Protein AF-A0A2P7AS50-F1 (afdb_monomer)

Foldseek 3Di:
DDPPPQDDQLPVCVVVVLLVVLVVVVVVCLVQEDEPDDCPDPLLVVLLVQLVVLLVQLLVQLLQVCLQCVPQPPNDDRCAALNQFAVCSNLLSSLSNQLSSCSNSVHNVSSVVSSVVSNVVVLVVLVSNLSNCCSRVPPVSVVSPVNYHHHHTDCVRHHHDPDRDGDVVSSVVSNVVSVVSVVVVVVSVVVVVCVVVVNDDRRDYDD

Sequence (207 aa):
MNTVPAPSPVNQIIRLRTIQFAVVSIIPIVAFSTSAWPTNSFIASMMTLVGQLLLAVCILGRLWSILYSGGRKNRELVMEGPYSVSRNPLYLFSTIGASAIGLILHSFILAASFGVACGVILSITSRREATYLETKFGAPYQDYARRVPAFWPDFRLYRERKEAVFNPAVLRKTFLHALYFLLVIPLMEIKQFLVQSGIIPSFFHLL

Secondary structure (DSSP, 8-state):
---PPPPPP--HHHHHHHHHHHHHHHHHHHHHEEESS-TT-HHHHHHHHHHHHHHHHHHHHHHHHHHHHTTTTTTS---STHHHH-S-HHHHHHHHHHHHHHHHTT-HHHHHHHHHHHHHHHHHHHHHHHHHHHHHH-HHHHHHHHHS-SSS--GGG----SS----HHHHHHHHHHHHHHHTHHHHHHHHHHHHHTTSS---EEE-

Radius of gyration: 19.65 Å; Cα contacts (8 Å, |Δi|>4): 224; chains: 1; bounding box: 43×36×70 Å

Structure (mmCIF, N/CA/C/O backbone):
data_AF-A0A2P7AS50-F1
#
_entry.id   AF-A0A2P7AS50-F1
#
loop_
_atom_site.group_PDB
_atom_site.id
_atom_site.type_symbol
_atom_site.label_atom_id
_atom_site.label_alt_id
_atom_site.label_comp_id
_atom_site.label_asym_id
_atom_site.label_entity_id
_atom_site.label_seq_id
_atom_site.pdbx_PDB_ins_code
_atom_site.Cartn_x
_atom_site.Cartn_y
_atom_site.Cartn_z
_atom_site.occupancy
_atom_site.B_iso_or_equiv
_atom_site.auth_seq_id
_atom_site.auth_comp_id
_atom_site.auth_asym_id
_atom_site.auth_atom_id
_atom_site.pdbx_PDB_model_num
ATOM 1 N N . MET A 1 1 ? 3.564 15.385 -40.821 1.00 38.38 1 MET A N 1
ATOM 2 C CA . MET A 1 1 ? 3.913 14.356 -39.815 1.00 38.38 1 MET A CA 1
ATOM 3 C C . MET A 1 1 ? 3.637 14.943 -38.442 1.00 38.38 1 MET A C 1
ATOM 5 O O . MET A 1 1 ? 4.375 15.814 -38.009 1.00 38.38 1 MET A O 1
ATOM 9 N N . ASN A 1 2 ? 2.537 14.540 -37.806 1.00 36.53 2 ASN A N 1
ATOM 10 C CA . ASN A 1 2 ? 2.169 15.023 -36.476 1.00 36.53 2 ASN A CA 1
ATOM 11 C C . ASN A 1 2 ? 3.006 14.265 -35.442 1.00 36.53 2 ASN A C 1
ATOM 13 O O . ASN A 1 2 ? 2.772 13.083 -35.204 1.00 36.53 2 ASN A O 1
ATOM 17 N N . THR A 1 3 ? 4.009 14.919 -34.860 1.00 45.47 3 THR A N 1
ATOM 18 C CA . THR A 1 3 ? 4.767 14.366 -33.736 1.00 45.47 3 THR A CA 1
ATOM 19 C C . THR A 1 3 ? 3.870 14.397 -32.506 1.00 45.47 3 THR A C 1
ATOM 21 O O . THR A 1 3 ? 3.727 15.435 -31.860 1.00 45.47 3 THR A O 1
ATOM 24 N N . VAL A 1 4 ? 3.220 13.272 -32.205 1.00 51.06 4 VAL A N 1
ATOM 25 C CA . VAL A 1 4 ? 2.542 13.079 -30.920 1.00 51.06 4 VAL A CA 1
ATOM 26 C C . VAL A 1 4 ? 3.594 13.301 -29.826 1.00 51.06 4 VAL A C 1
ATOM 28 O O . VAL A 1 4 ? 4.615 12.607 -29.838 1.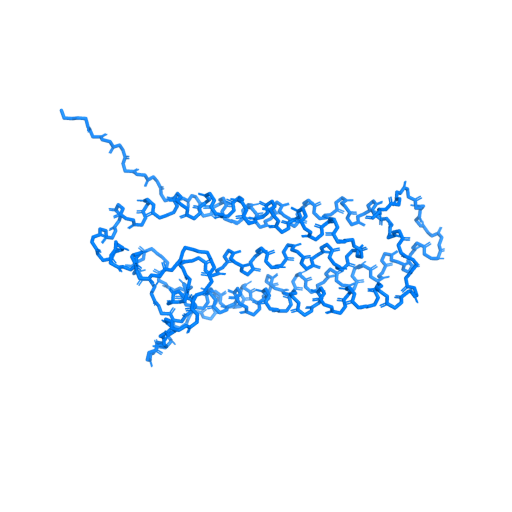00 51.06 4 VAL A O 1
ATOM 31 N N . PRO A 1 5 ? 3.421 14.283 -28.924 1.00 47.09 5 PRO A N 1
ATOM 32 C CA . PRO A 1 5 ? 4.400 14.540 -27.880 1.00 47.09 5 PRO A CA 1
ATOM 33 C C . PRO A 1 5 ? 4.534 13.295 -27.002 1.00 47.09 5 PRO A C 1
ATOM 35 O O . PRO A 1 5 ? 3.533 12.715 -26.576 1.00 47.09 5 PRO A O 1
ATOM 38 N N . ALA A 1 6 ? 5.776 12.872 -26.753 1.00 52.12 6 ALA A N 1
ATOM 39 C CA . ALA A 1 6 ? 6.051 11.738 -25.885 1.00 52.12 6 ALA A CA 1
ATOM 40 C C . ALA A 1 6 ? 5.386 11.974 -24.514 1.00 52.12 6 ALA A C 1
ATOM 42 O O . ALA A 1 6 ? 5.526 13.069 -23.956 1.00 52.12 6 ALA A O 1
ATOM 43 N N . PRO A 1 7 ? 4.658 10.988 -23.959 1.00 50.19 7 PRO A N 1
ATOM 44 C CA . PRO A 1 7 ? 4.031 11.133 -22.657 1.00 50.19 7 PRO A CA 1
ATOM 45 C C . PRO A 1 7 ? 5.109 11.472 -21.624 1.00 50.19 7 PRO A C 1
ATOM 47 O O . PRO A 1 7 ? 6.121 10.776 -21.502 1.00 50.19 7 PRO A O 1
ATOM 50 N N . SER A 1 8 ? 4.915 12.571 -20.896 1.00 53.97 8 SER A N 1
ATOM 51 C CA . SER A 1 8 ? 5.823 12.966 -19.823 1.00 53.97 8 SER A CA 1
ATOM 52 C C . SER A 1 8 ? 5.855 11.871 -18.746 1.00 53.97 8 SER A C 1
ATOM 54 O O . SER A 1 8 ? 4.839 11.199 -18.526 1.00 53.97 8 SER A O 1
ATOM 56 N N . PRO A 1 9 ? 7.003 11.639 -18.074 1.00 54.38 9 PRO A N 1
ATOM 57 C CA . PRO A 1 9 ? 7.053 10.698 -16.963 1.00 54.38 9 PRO A CA 1
ATOM 58 C C . PRO A 1 9 ? 5.962 11.091 -15.975 1.00 54.38 9 PRO A C 1
ATOM 60 O O . PRO A 1 9 ? 5.934 12.245 -15.543 1.00 54.38 9 PRO A O 1
ATOM 63 N N . VAL A 1 10 ? 5.062 10.155 -15.642 1.00 51.66 10 VAL A N 1
ATOM 64 C CA . VAL A 1 10 ? 4.024 10.384 -14.629 1.00 51.66 10 VAL A CA 1
ATOM 65 C C . VAL A 1 10 ? 4.710 11.027 -13.435 1.00 51.66 10 VAL A C 1
ATOM 67 O O . VAL A 1 10 ? 5.605 10.432 -12.827 1.00 51.66 10 VAL A O 1
ATOM 70 N N . ASN A 1 11 ? 4.351 12.290 -13.191 1.00 53.44 11 ASN A N 1
ATOM 71 C CA . ASN A 1 11 ? 5.044 13.167 -12.264 1.00 53.44 11 ASN A CA 1
ATOM 72 C C . ASN A 1 11 ? 5.296 12.398 -10.961 1.00 53.44 11 ASN A C 1
ATOM 74 O O . ASN A 1 11 ? 4.345 12.015 -10.281 1.00 53.44 11 ASN A O 1
ATOM 78 N N . GLN A 1 12 ? 6.562 12.175 -10.580 1.00 51.59 12 GLN A N 1
ATOM 79 C CA . GLN A 1 12 ? 6.919 11.558 -9.287 1.00 51.59 12 GLN A CA 1
ATOM 80 C C . GLN A 1 12 ? 6.225 12.268 -8.111 1.00 51.59 12 GLN A C 1
ATOM 82 O O . GLN A 1 12 ? 5.951 11.658 -7.077 1.00 51.59 12 GLN A O 1
ATOM 87 N N . ILE A 1 13 ? 5.894 13.541 -8.327 1.00 42.62 13 ILE A N 1
ATOM 88 C CA . ILE A 1 13 ? 5.093 14.413 -7.481 1.00 42.62 13 ILE A CA 1
ATOM 89 C C . ILE A 1 13 ? 3.666 13.879 -7.275 1.00 42.62 13 ILE A C 1
ATOM 91 O O . ILE A 1 13 ? 3.192 13.945 -6.156 1.00 42.62 13 ILE A O 1
ATOM 95 N N . ILE A 1 14 ? 2.988 13.302 -8.274 1.00 48.38 14 ILE A N 1
ATOM 96 C CA . ILE A 1 14 ? 1.630 12.739 -8.125 1.00 48.38 14 ILE A CA 1
ATOM 97 C C . ILE A 1 14 ? 1.660 11.502 -7.223 1.00 48.38 14 ILE A C 1
ATOM 99 O O . ILE A 1 14 ? 0.871 11.423 -6.294 1.00 48.38 14 ILE A O 1
ATOM 103 N N . ARG A 1 15 ? 2.629 10.590 -7.391 1.00 54.53 15 ARG A N 1
ATOM 104 C CA . ARG A 1 15 ? 2.805 9.429 -6.491 1.00 54.53 15 ARG A CA 1
ATOM 105 C C . ARG A 1 15 ? 3.030 9.828 -5.033 1.00 54.53 15 ARG A C 1
ATOM 107 O O . ARG A 1 15 ? 2.457 9.218 -4.135 1.00 54.53 15 ARG A O 1
ATOM 114 N N . LEU A 1 16 ? 3.891 10.820 -4.797 1.00 51.53 16 LEU A N 1
ATOM 115 C CA . LEU A 1 16 ? 4.148 11.359 -3.459 1.00 51.53 16 LEU A CA 1
ATOM 116 C C . LEU A 1 16 ? 2.925 12.108 -2.920 1.00 51.53 16 LEU A C 1
ATOM 118 O O . LEU A 1 16 ? 2.540 11.867 -1.780 1.00 51.53 16 LEU A O 1
ATOM 122 N N . ARG A 1 17 ? 2.269 12.922 -3.755 1.00 46.47 17 ARG A N 1
ATOM 123 C CA . ARG A 1 17 ? 1.067 13.679 -3.401 1.00 46.47 17 ARG A CA 1
ATOM 124 C C . ARG A 1 17 ? -0.128 12.785 -3.124 1.00 46.47 17 ARG A C 1
ATOM 126 O O . ARG A 1 17 ? -0.847 13.115 -2.212 1.00 46.47 17 ARG A O 1
ATOM 133 N N . THR A 1 18 ? -0.344 11.655 -3.797 1.00 56.41 18 THR A N 1
ATOM 134 C CA . THR A 1 18 ? -1.472 10.751 -3.488 1.00 56.41 18 THR A CA 1
ATOM 135 C C . THR A 1 18 ? -1.306 10.083 -2.122 1.00 56.41 18 THR A C 1
ATOM 137 O O . THR A 1 18 ? -2.265 9.990 -1.365 1.00 56.41 18 THR A O 1
ATOM 140 N N . ILE A 1 19 ? -0.083 9.672 -1.767 1.00 54.53 19 ILE A N 1
ATOM 141 C CA . ILE A 1 19 ? 0.218 9.128 -0.432 1.00 54.53 19 ILE A CA 1
ATOM 142 C C . ILE A 1 19 ? 0.118 10.232 0.630 1.00 54.53 19 ILE A C 1
ATOM 144 O O . ILE A 1 19 ? -0.458 10.007 1.687 1.00 54.53 19 ILE A O 1
ATOM 148 N N . GLN A 1 20 ? 0.634 11.431 0.344 1.00 53.38 20 GLN A N 1
ATOM 149 C CA . GLN A 1 20 ? 0.511 12.591 1.231 1.00 53.38 20 GLN A CA 1
ATOM 150 C C . GLN A 1 20 ? -0.941 13.050 1.376 1.00 53.38 20 GLN A C 1
ATOM 152 O O . GLN A 1 20 ? -1.340 13.402 2.472 1.00 53.38 20 GLN A O 1
ATOM 157 N N . PHE A 1 21 ? -1.743 13.006 0.313 1.00 52.31 21 PHE A N 1
ATOM 158 C CA . PHE A 1 21 ? -3.151 13.387 0.335 1.00 52.31 21 PHE A CA 1
ATOM 159 C C . PHE A 1 21 ? -3.946 12.387 1.162 1.00 52.31 21 PHE A C 1
ATOM 161 O O . PHE A 1 21 ? -4.686 12.829 2.020 1.00 52.31 21 PHE A O 1
ATOM 168 N N . ALA A 1 22 ? -3.707 11.077 1.003 1.00 57.09 22 ALA A N 1
ATOM 169 C CA . ALA A 1 22 ? -4.288 10.053 1.871 1.00 57.09 22 ALA A CA 1
ATOM 170 C C . ALA A 1 22 ? -3.944 10.307 3.351 1.00 57.09 22 ALA A C 1
ATOM 172 O O . ALA A 1 22 ? -4.841 10.328 4.187 1.00 57.09 22 ALA A O 1
ATOM 173 N N . VAL A 1 23 ? -2.673 10.593 3.664 1.00 55.88 23 VAL A N 1
ATOM 174 C CA . VAL A 1 23 ? -2.210 10.938 5.023 1.00 55.88 23 VAL A CA 1
ATOM 175 C C . VAL A 1 23 ? -2.837 12.236 5.546 1.00 55.88 23 VAL A C 1
ATOM 177 O O . VAL A 1 23 ? -3.240 12.296 6.701 1.00 55.88 23 VAL A O 1
ATOM 180 N N . VAL A 1 24 ? -2.978 13.264 4.710 1.00 56.44 24 VAL A N 1
ATOM 181 C CA . VAL A 1 24 ? -3.562 14.558 5.094 1.00 56.44 24 VAL A CA 1
ATOM 182 C C . VAL A 1 24 ? -5.077 14.462 5.264 1.00 56.44 24 VAL A C 1
ATOM 184 O O . VAL A 1 24 ? -5.604 15.055 6.197 1.00 56.44 24 VAL A O 1
ATOM 187 N N . SER A 1 25 ? -5.782 13.674 4.446 1.00 55.72 25 SER A N 1
ATOM 188 C CA . SER A 1 25 ? -7.220 13.420 4.616 1.00 55.72 25 SER A CA 1
ATOM 189 C C . SER A 1 25 ? -7.540 12.618 5.882 1.00 55.72 25 SER A C 1
ATOM 191 O O . SER A 1 25 ? -8.650 12.718 6.396 1.00 55.72 25 SER A O 1
ATOM 193 N N . ILE A 1 26 ? -6.565 11.884 6.432 1.00 59.78 26 ILE A N 1
ATOM 194 C CA . ILE A 1 26 ? -6.703 11.171 7.710 1.00 59.78 26 ILE A CA 1
ATOM 195 C C . ILE A 1 26 ? -6.698 12.142 8.894 1.00 59.78 26 ILE A C 1
ATOM 197 O O . ILE A 1 26 ? -7.399 11.886 9.861 1.00 59.78 26 ILE A O 1
ATOM 201 N N . ILE A 1 27 ? -5.979 13.266 8.828 1.00 59.12 27 ILE A N 1
ATOM 202 C CA . ILE A 1 27 ? -5.841 14.214 9.950 1.00 59.12 27 ILE A CA 1
ATOM 203 C C . ILE A 1 27 ? -7.193 14.780 10.431 1.00 59.12 27 ILE A C 1
ATOM 205 O O . ILE A 1 27 ? -7.474 14.660 11.624 1.00 59.12 27 ILE A O 1
ATOM 209 N N . PRO A 1 28 ? -8.066 15.353 9.575 1.00 59.59 28 PRO A N 1
ATOM 210 C CA . PRO A 1 28 ? -9.364 15.849 10.026 1.00 59.59 28 PRO A CA 1
ATOM 211 C C . PRO A 1 28 ? -10.299 14.706 10.437 1.00 59.59 28 PRO A C 1
ATOM 213 O O . PRO A 1 28 ? -11.011 14.833 11.426 1.00 59.59 28 PRO A O 1
ATOM 216 N N . ILE A 1 29 ? -10.262 13.558 9.755 1.00 62.41 29 ILE A N 1
ATOM 217 C CA . ILE A 1 29 ? -11.105 12.407 10.111 1.00 62.41 29 ILE A CA 1
ATOM 218 C C . ILE A 1 29 ? -10.710 11.877 11.492 1.00 62.41 29 ILE A C 1
ATOM 220 O O . ILE A 1 29 ? -11.563 11.710 12.351 1.00 62.41 29 ILE A O 1
ATOM 224 N N . VAL A 1 30 ? -9.415 11.719 11.761 1.00 60.69 30 VAL A N 1
ATOM 225 C CA . VAL A 1 30 ? -8.883 11.347 13.077 1.00 60.69 30 VAL A CA 1
ATOM 226 C C . VAL A 1 30 ? -9.208 12.397 14.131 1.00 60.69 30 VAL A C 1
ATOM 228 O O . VAL A 1 30 ? -9.580 12.020 15.237 1.00 60.69 30 VAL A O 1
ATOM 231 N N . ALA A 1 31 ? -9.092 13.692 13.827 1.00 57.59 31 ALA A N 1
ATOM 232 C CA . ALA A 1 31 ? -9.375 14.757 14.788 1.00 57.59 31 ALA A CA 1
ATOM 233 C C . ALA A 1 31 ? -10.859 14.781 15.190 1.00 57.59 31 ALA A C 1
ATOM 235 O O . ALA A 1 31 ? -11.167 14.816 16.382 1.00 57.59 31 ALA A O 1
ATOM 236 N N . PHE A 1 32 ? -11.770 14.658 14.221 1.00 55.34 32 PHE A N 1
ATOM 237 C CA . PHE A 1 32 ? -13.207 14.827 14.442 1.00 55.34 32 PHE A CA 1
ATOM 238 C C . PHE A 1 32 ? -13.977 13.516 14.702 1.00 55.34 32 PHE A C 1
ATOM 240 O O . PHE A 1 32 ? -15.070 13.579 15.247 1.00 55.34 32 PHE A O 1
ATOM 247 N N . SER A 1 33 ? -13.409 12.338 14.418 1.00 57.09 33 SER A N 1
ATOM 248 C CA . SER A 1 33 ? -14.038 11.023 14.657 1.00 57.09 33 SER A CA 1
ATOM 249 C C . SER A 1 33 ? -14.087 10.602 16.127 1.00 57.09 33 SER A C 1
ATOM 251 O O . SER A 1 33 ? -13.037 10.491 16.769 1.00 57.09 33 SER A O 1
ATOM 253 N N . THR A 1 34 ? -15.250 10.203 16.634 1.00 56.03 34 THR A N 1
ATOM 254 C CA . THR A 1 34 ? -15.377 9.254 17.750 1.00 56.03 34 THR A CA 1
ATOM 255 C C . THR A 1 34 ? -15.952 7.935 17.235 1.00 56.03 34 THR A C 1
ATOM 257 O O . THR A 1 34 ? -16.850 7.922 16.405 1.00 56.03 34 THR A O 1
ATOM 260 N N . SER A 1 35 ? -15.394 6.808 17.675 1.00 55.50 35 SER A N 1
ATOM 261 C CA . SER A 1 35 ? -15.863 5.469 17.283 1.00 55.50 35 SER A CA 1
ATOM 262 C C . SER A 1 35 ? -17.299 5.240 17.777 1.00 55.50 35 SER A C 1
ATOM 264 O O . SER A 1 35 ? -17.564 5.479 18.956 1.00 55.50 35 SER A O 1
ATOM 266 N N . ALA A 1 36 ? -18.216 4.762 16.922 1.00 56.66 36 ALA A N 1
ATOM 267 C CA . ALA A 1 36 ? -19.550 4.311 17.348 1.00 56.66 36 ALA A CA 1
ATOM 268 C C . ALA A 1 36 ? -19.491 3.076 18.259 1.00 56.66 36 ALA A C 1
ATOM 270 O O . ALA A 1 36 ? -20.391 2.853 19.068 1.00 56.66 36 ALA A O 1
ATOM 271 N N . TRP A 1 37 ? -18.421 2.285 18.158 1.00 59.47 37 TRP A N 1
ATOM 272 C CA . TRP A 1 37 ? -18.200 1.134 19.023 1.00 59.47 37 TRP A CA 1
ATOM 273 C C . TRP A 1 37 ? -17.551 1.578 20.335 1.00 59.47 37 TRP A C 1
ATOM 275 O O . TRP A 1 37 ? -16.522 2.266 20.286 1.00 59.47 37 TRP A O 1
ATOM 285 N N . PRO A 1 38 ? -18.084 1.153 21.498 1.00 62.47 38 PRO A N 1
ATOM 286 C CA . PRO A 1 38 ? -17.390 1.307 22.767 1.00 62.47 38 PRO A CA 1
ATOM 287 C C . PRO A 1 38 ? -16.000 0.675 22.658 1.00 62.47 38 PRO A C 1
ATOM 289 O O . PRO A 1 38 ? -15.873 -0.466 22.203 1.00 62.47 38 PRO A O 1
ATOM 292 N N . THR A 1 39 ? -14.963 1.392 23.094 1.00 60.47 39 THR A N 1
ATOM 293 C CA . THR A 1 39 ? -13.556 0.954 23.010 1.00 60.47 39 THR A CA 1
ATOM 294 C C . THR A 1 39 ? -13.309 -0.407 23.681 1.00 60.47 39 THR A C 1
ATOM 296 O O . THR A 1 39 ? -12.391 -1.122 23.301 1.00 60.47 39 THR A O 1
ATOM 299 N N . ASN A 1 40 ? -14.176 -0.811 24.617 1.00 63.50 40 ASN A N 1
ATOM 300 C CA . ASN A 1 40 ? -14.121 -2.102 25.314 1.00 63.50 40 ASN A CA 1
ATOM 301 C C . ASN A 1 40 ? -14.844 -3.255 24.590 1.00 63.50 40 ASN A C 1
ATOM 303 O O . ASN A 1 40 ? -14.976 -4.342 25.151 1.00 63.50 40 ASN A O 1
ATOM 307 N N . SER A 1 41 ? -15.362 -3.050 23.377 1.00 80.19 41 SER A N 1
ATOM 308 C CA . SER A 1 41 ? -16.017 -4.127 22.630 1.00 80.19 41 SER A CA 1
ATOM 309 C C . SER A 1 41 ? -14.990 -5.069 21.989 1.00 80.19 41 SER A C 1
ATOM 311 O O . SER A 1 41 ? -14.022 -4.633 21.369 1.00 80.19 41 SER A O 1
ATOM 313 N N . PHE A 1 42 ? -15.234 -6.382 22.078 1.00 85.62 42 PHE A N 1
ATOM 314 C CA . PHE A 1 42 ? -14.390 -7.410 21.450 1.00 85.62 42 PHE A CA 1
ATOM 315 C C . PHE A 1 42 ? -14.195 -7.168 19.942 1.00 85.62 42 PHE A C 1
ATOM 317 O O . PHE A 1 42 ? -13.101 -7.351 19.411 1.00 85.62 42 PHE A O 1
ATOM 324 N N . ILE A 1 43 ? -15.245 -6.698 19.258 1.00 85.25 43 ILE A N 1
ATOM 325 C CA . ILE A 1 43 ? -15.218 -6.374 17.826 1.00 85.25 43 ILE A CA 1
ATOM 326 C C . ILE A 1 43 ? -14.232 -5.235 17.549 1.00 85.25 43 ILE A C 1
ATOM 328 O O . ILE A 1 43 ? -13.403 -5.374 16.653 1.00 85.25 43 ILE A O 1
ATOM 332 N N . ALA A 1 44 ? -14.256 -4.154 18.337 1.00 82.25 44 ALA A N 1
ATOM 333 C CA . ALA A 1 44 ? -13.306 -3.054 18.193 1.00 82.25 44 ALA A CA 1
ATOM 334 C C . ALA A 1 44 ? -11.854 -3.532 18.380 1.00 82.25 44 ALA A C 1
ATOM 336 O O . ALA A 1 44 ? -10.988 -3.228 17.557 1.00 82.25 44 ALA A O 1
ATOM 337 N N . SER A 1 45 ? -11.591 -4.375 19.387 1.00 85.38 45 SER A N 1
ATOM 338 C CA . SER A 1 45 ? -10.259 -4.962 19.594 1.00 85.38 45 SER A CA 1
ATOM 339 C C . SER A 1 45 ? -9.803 -5.822 18.407 1.00 85.38 45 SER A C 1
ATOM 341 O O . SER A 1 45 ? -8.657 -5.710 17.972 1.00 85.38 45 SER A O 1
ATOM 343 N N . MET A 1 46 ? -10.693 -6.643 17.837 1.00 89.69 46 MET A N 1
ATOM 344 C CA . MET A 1 46 ? -10.387 -7.445 16.645 1.00 89.69 46 MET A CA 1
ATOM 345 C C . MET A 1 46 ? -10.138 -6.575 15.411 1.00 89.69 46 MET A C 1
ATOM 347 O O . MET A 1 46 ? -9.195 -6.833 14.663 1.00 89.69 46 MET A O 1
ATOM 351 N N . MET A 1 47 ? -10.932 -5.522 15.205 1.00 88.81 47 MET A N 1
ATOM 352 C CA . MET A 1 47 ? -10.729 -4.572 14.108 1.00 88.81 47 MET A CA 1
ATOM 353 C C . MET A 1 47 ? -9.379 -3.863 14.226 1.00 88.81 47 MET A C 1
ATOM 355 O O . MET A 1 47 ? -8.653 -3.781 13.236 1.00 88.81 47 MET A O 1
ATOM 359 N N . THR A 1 48 ? -9.005 -3.429 15.432 1.00 86.25 48 THR A N 1
ATOM 360 C CA . THR A 1 48 ? -7.686 -2.842 15.691 1.00 86.25 48 THR A CA 1
ATOM 361 C C . THR A 1 48 ? -6.567 -3.835 15.391 1.00 86.25 48 THR A C 1
ATOM 363 O O . THR A 1 48 ? 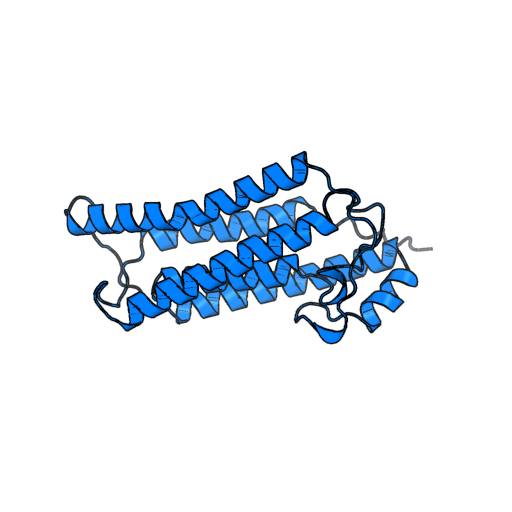-5.651 -3.494 14.645 1.00 86.25 48 THR A O 1
ATOM 366 N N . LEU A 1 49 ? -6.656 -5.074 15.886 1.00 89.38 49 LEU A N 1
ATOM 367 C CA . LEU A 1 49 ? -5.639 -6.102 15.642 1.00 89.38 49 LEU A CA 1
ATOM 368 C C . LEU A 1 49 ? -5.471 -6.395 14.143 1.00 89.38 49 LEU A C 1
ATOM 370 O O . LEU A 1 49 ? -4.357 -6.376 13.619 1.00 89.38 49 LEU A O 1
ATOM 374 N N . VAL A 1 50 ? -6.576 -6.626 13.427 1.00 93.50 50 VAL A N 1
ATOM 375 C CA . VAL A 1 50 ? -6.549 -6.875 11.978 1.00 93.50 50 VAL A CA 1
ATOM 376 C C . VAL A 1 50 ? -6.017 -5.651 11.230 1.00 93.50 50 VAL A C 1
ATOM 378 O O . VAL A 1 50 ? -5.177 -5.791 10.342 1.00 93.50 50 VAL A O 1
ATOM 381 N N . GLY A 1 51 ? -6.450 -4.446 11.605 1.00 89.81 51 GLY A N 1
ATOM 382 C CA . GLY A 1 51 ? -5.963 -3.193 11.036 1.00 89.81 51 GLY A CA 1
ATOM 383 C C . GLY A 1 51 ? -4.453 -3.011 11.215 1.00 89.81 51 GLY A C 1
ATOM 384 O O . GLY A 1 51 ? -3.763 -2.662 10.258 1.00 89.81 51 GLY A O 1
ATOM 385 N N . GLN A 1 52 ? -3.912 -3.325 12.395 1.00 86.81 52 GLN A N 1
ATOM 386 C CA . GLN A 1 52 ? -2.474 -3.293 12.679 1.00 86.81 52 GLN A CA 1
ATOM 387 C C . GLN A 1 52 ? -1.694 -4.316 11.845 1.00 86.81 52 GLN A C 1
ATOM 389 O O . GLN A 1 52 ? -0.663 -3.972 11.263 1.00 86.81 52 GLN A O 1
ATOM 394 N N . LEU A 1 53 ? -2.194 -5.551 11.724 1.00 92.38 53 LEU A N 1
ATOM 395 C CA . LEU A 1 53 ? -1.575 -6.581 10.884 1.00 92.38 53 LEU A CA 1
ATOM 396 C C . LEU A 1 53 ? -1.552 -6.163 9.408 1.00 92.38 53 LEU A C 1
ATOM 398 O O . LEU A 1 53 ? -0.516 -6.261 8.748 1.00 92.38 53 LEU A O 1
ATOM 402 N N . LEU A 1 54 ? -2.661 -5.631 8.890 1.00 91.50 54 LEU A N 1
ATOM 403 C CA . LEU A 1 54 ? -2.732 -5.113 7.523 1.00 91.50 54 LEU A CA 1
ATOM 404 C C . LEU A 1 54 ? -1.809 -3.902 7.315 1.00 91.50 54 LEU A C 1
ATOM 406 O O . LEU A 1 54 ? -1.179 -3.780 6.261 1.00 91.50 54 LEU A O 1
ATOM 410 N N . LEU A 1 55 ? -1.668 -3.029 8.316 1.00 85.56 55 LEU A N 1
ATOM 411 C CA . LEU A 1 55 ? -0.733 -1.907 8.267 1.00 85.56 55 LEU A CA 1
ATOM 412 C C . LEU A 1 55 ? 0.724 -2.392 8.237 1.00 85.56 55 LEU A C 1
ATOM 414 O O . LEU A 1 55 ? 1.524 -1.876 7.454 1.00 85.56 55 LEU A O 1
ATOM 418 N N . ALA A 1 56 ? 1.062 -3.426 9.012 1.00 86.06 56 ALA A N 1
ATOM 419 C CA . ALA A 1 56 ? 2.373 -4.066 8.964 1.00 86.06 56 ALA A CA 1
ATOM 420 C C . ALA A 1 56 ? 2.649 -4.686 7.582 1.00 86.06 56 ALA A C 1
ATOM 422 O O . ALA A 1 56 ? 3.708 -4.443 7.000 1.00 86.06 56 ALA A O 1
ATOM 423 N N . VAL A 1 57 ? 1.677 -5.401 7.001 1.00 90.19 57 VAL A N 1
ATOM 424 C CA . VAL A 1 57 ? 1.764 -5.941 5.629 1.00 90.19 57 VAL A CA 1
ATOM 425 C C . VAL A 1 57 ? 1.967 -4.824 4.602 1.00 90.19 57 VAL A C 1
ATOM 427 O O . VAL A 1 57 ? 2.815 -4.950 3.717 1.00 90.19 57 VAL A O 1
ATOM 430 N N . CYS A 1 58 ? 1.247 -3.706 4.730 1.00 86.81 58 CYS A N 1
ATOM 431 C CA . CYS A 1 58 ? 1.440 -2.521 3.893 1.00 86.81 58 CYS A CA 1
ATOM 432 C C . CYS A 1 58 ? 2.885 -2.009 3.973 1.00 86.81 58 CYS A C 1
ATOM 434 O O . CYS A 1 58 ? 3.537 -1.818 2.945 1.00 86.81 58 CYS A O 1
ATOM 436 N N . ILE A 1 59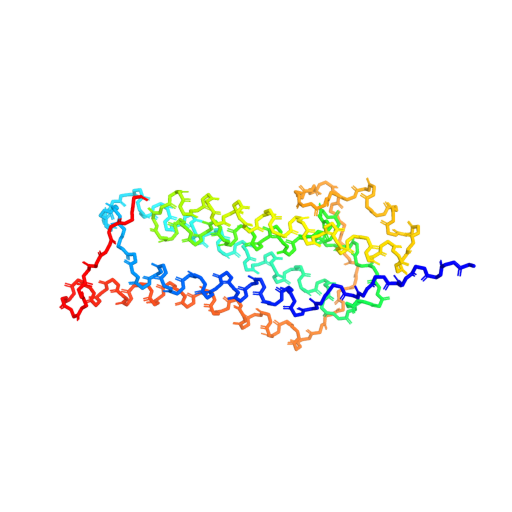 ? 3.403 -1.814 5.186 1.00 81.38 59 ILE A N 1
ATOM 437 C CA . ILE A 1 59 ? 4.756 -1.305 5.423 1.00 81.38 59 ILE A CA 1
ATOM 438 C C . ILE A 1 59 ? 5.806 -2.241 4.818 1.00 81.38 59 ILE A C 1
ATOM 440 O O . ILE A 1 59 ? 6.627 -1.800 4.008 1.00 81.38 59 ILE A O 1
ATOM 444 N N . LEU A 1 60 ? 5.758 -3.528 5.168 1.00 85.88 60 LEU A N 1
ATOM 445 C CA . LEU A 1 60 ? 6.726 -4.527 4.717 1.00 85.88 60 LEU A CA 1
ATOM 446 C C . LEU A 1 60 ? 6.670 -4.711 3.199 1.00 85.88 60 LEU A C 1
ATOM 448 O O . LEU A 1 60 ? 7.701 -4.681 2.528 1.00 85.88 60 LEU A O 1
ATOM 452 N N . GLY A 1 61 ? 5.470 -4.808 2.631 1.00 86.31 61 GLY A N 1
ATOM 453 C CA . GLY A 1 61 ? 5.286 -4.946 1.193 1.00 86.31 61 GLY A CA 1
ATOM 454 C C . GLY A 1 61 ? 5.742 -3.715 0.405 1.00 86.31 61 GLY A C 1
ATOM 455 O O . GLY A 1 61 ? 6.341 -3.833 -0.671 1.00 86.31 61 GLY A O 1
ATOM 456 N N . ARG A 1 62 ? 5.535 -2.506 0.945 1.00 84.31 62 ARG A N 1
ATOM 457 C CA . ARG A 1 62 ? 6.060 -1.273 0.342 1.00 84.31 62 ARG A CA 1
ATOM 458 C C . ARG A 1 62 ? 7.577 -1.191 0.438 1.00 84.31 62 ARG A C 1
ATOM 460 O O . ARG A 1 62 ? 8.201 -0.797 -0.547 1.00 84.31 62 ARG A O 1
ATOM 467 N N . LEU A 1 63 ? 8.169 -1.575 1.569 1.00 80.75 63 LEU A N 1
ATOM 468 C CA . LEU A 1 63 ? 9.624 -1.673 1.721 1.00 80.75 63 LEU A CA 1
ATOM 469 C C . LEU A 1 63 ? 10.203 -2.645 0.696 1.00 80.75 63 LEU A C 1
ATOM 471 O O . LEU A 1 63 ? 11.115 -2.274 -0.038 1.00 80.75 63 LEU A O 1
ATOM 475 N N . TRP A 1 64 ? 9.605 -3.828 0.560 1.00 83.00 64 TRP A N 1
ATOM 476 C CA . TRP A 1 64 ? 9.985 -4.823 -0.438 1.00 83.00 64 TRP A CA 1
ATOM 477 C C . TRP A 1 64 ? 9.905 -4.268 -1.868 1.00 83.00 64 TRP A C 1
ATOM 479 O O . TRP A 1 64 ? 10.859 -4.352 -2.640 1.00 83.00 64 TRP A O 1
ATOM 489 N N . SER A 1 65 ? 8.807 -3.589 -2.205 1.00 83.75 65 SER A N 1
ATOM 490 C CA . SER A 1 65 ? 8.602 -2.962 -3.520 1.00 83.75 65 SER A CA 1
ATOM 491 C C . SER A 1 65 ? 9.593 -1.834 -3.815 1.00 83.75 65 SER A C 1
ATOM 493 O O . SER A 1 65 ? 9.992 -1.626 -4.965 1.00 83.75 65 SER A O 1
ATOM 495 N N . ILE A 1 66 ? 9.977 -1.064 -2.797 1.00 76.75 66 ILE A N 1
ATOM 496 C CA . ILE A 1 66 ? 10.925 0.041 -2.947 1.00 76.75 66 ILE A CA 1
ATOM 497 C C . ILE A 1 66 ? 12.353 -0.478 -2.986 1.00 76.75 66 ILE A C 1
ATOM 499 O O . ILE A 1 66 ? 13.125 0.054 -3.765 1.00 76.75 66 ILE A O 1
ATOM 503 N N . LEU A 1 67 ? 12.701 -1.528 -2.248 1.00 76.62 67 LEU A N 1
ATOM 504 C CA . LEU A 1 67 ? 14.018 -2.162 -2.330 1.00 76.62 67 LEU A CA 1
ATOM 505 C C . LEU A 1 67 ? 14.334 -2.619 -3.757 1.00 76.62 67 LEU A C 1
ATOM 507 O O . LEU A 1 67 ? 15.414 -2.342 -4.267 1.00 76.62 67 LEU A O 1
ATOM 511 N N . TYR A 1 68 ? 13.358 -3.223 -4.436 1.00 76.62 68 TYR A N 1
ATOM 512 C CA . TYR A 1 68 ? 13.536 -3.701 -5.808 1.00 76.62 68 TYR A CA 1
ATOM 513 C C . TYR A 1 68 ? 13.509 -2.576 -6.861 1.00 76.62 68 TYR A C 1
ATOM 515 O O . TYR A 1 68 ? 14.135 -2.697 -7.910 1.00 76.62 68 TYR A O 1
ATOM 523 N N . SER A 1 69 ? 12.826 -1.454 -6.599 1.00 72.94 69 SER A N 1
ATOM 524 C CA . SER A 1 69 ? 12.770 -0.299 -7.521 1.00 72.94 69 SER A CA 1
ATOM 525 C C . SER A 1 69 ? 13.833 0.783 -7.237 1.00 72.94 69 SER A C 1
ATOM 527 O O . SER A 1 69 ? 14.203 1.564 -8.121 1.00 72.94 69 SER A O 1
ATOM 529 N N . GLY A 1 70 ? 14.309 0.852 -5.997 1.00 59.25 70 GLY A N 1
ATOM 530 C CA . GLY A 1 70 ? 15.051 1.938 -5.359 1.00 59.25 70 GLY A CA 1
ATOM 531 C C . GLY A 1 70 ? 16.547 1.874 -5.615 1.00 59.25 70 GLY A C 1
ATOM 532 O O . GLY A 1 70 ? 17.340 1.640 -4.713 1.00 59.25 70 GLY A O 1
ATOM 533 N N . GLY A 1 71 ? 16.919 2.113 -6.865 1.00 54.78 71 GLY A N 1
ATOM 534 C CA . GLY A 1 71 ? 18.315 2.210 -7.302 1.00 54.78 71 GLY A CA 1
ATOM 535 C C . GLY A 1 71 ? 18.447 2.367 -8.813 1.00 54.78 71 GLY A C 1
ATOM 536 O O . GLY A 1 71 ? 19.423 2.927 -9.295 1.00 54.78 71 GLY A O 1
ATOM 537 N N . ARG A 1 72 ? 17.424 1.936 -9.565 1.00 57.47 72 ARG A N 1
ATOM 538 C CA . ARG A 1 72 ? 17.418 1.934 -11.038 1.00 57.47 72 ARG A CA 1
ATOM 539 C C . ARG A 1 72 ? 16.129 2.490 -11.640 1.00 57.47 72 ARG A C 1
ATOM 541 O O . ARG A 1 72 ? 15.858 2.288 -12.822 1.00 57.47 72 ARG A O 1
ATOM 548 N N . LYS A 1 73 ? 15.315 3.186 -10.833 1.00 52.47 73 LYS A N 1
ATOM 549 C CA . LYS A 1 73 ? 14.039 3.765 -11.267 1.00 52.47 73 LYS A CA 1
ATOM 550 C C . LYS A 1 73 ? 14.285 4.621 -12.514 1.00 52.47 73 LYS A C 1
ATOM 552 O O . LYS A 1 73 ? 15.043 5.582 -12.450 1.00 52.47 73 LYS A O 1
ATOM 557 N N . ASN A 1 74 ? 13.659 4.244 -13.630 1.00 52.91 74 ASN A N 1
ATOM 558 C CA . ASN A 1 74 ? 13.790 4.849 -14.964 1.00 52.91 74 ASN A CA 1
ATOM 559 C C . ASN A 1 74 ? 15.044 4.491 -15.790 1.00 52.91 74 ASN A C 1
ATOM 561 O O . ASN A 1 74 ? 15.158 5.021 -16.894 1.00 52.91 74 ASN A O 1
ATOM 565 N N . ARG A 1 75 ? 15.942 3.610 -15.332 1.00 60.06 75 ARG A N 1
ATOM 566 C CA . ARG A 1 75 ? 17.069 3.095 -16.140 1.00 60.06 75 ARG A CA 1
ATOM 567 C C . ARG A 1 75 ? 16.831 1.677 -16.654 1.00 60.06 75 ARG A C 1
ATOM 569 O O . ARG A 1 75 ? 17.177 1.391 -17.790 1.00 60.06 75 ARG A O 1
ATOM 576 N N . GLU A 1 76 ? 16.175 0.836 -15.859 1.00 71.62 76 GLU A N 1
ATOM 577 C CA . GLU A 1 76 ? 15.894 -0.563 -16.202 1.00 71.62 76 GLU A CA 1
ATOM 578 C C . GLU A 1 76 ? 14.453 -0.943 -15.845 1.00 71.62 76 GLU A C 1
ATOM 580 O O . GLU A 1 76 ? 13.860 -0.392 -14.909 1.00 71.62 76 GLU A O 1
ATOM 585 N N . LEU A 1 77 ? 13.896 -1.900 -16.591 1.00 77.31 77 LEU A N 1
ATOM 586 C CA . LEU A 1 77 ? 12.598 -2.495 -16.297 1.00 77.31 77 LEU A CA 1
ATOM 587 C C . LEU A 1 77 ? 12.759 -3.546 -15.188 1.00 77.31 77 LEU A C 1
ATOM 589 O O . LEU A 1 77 ? 13.340 -4.609 -15.398 1.00 77.31 77 LEU A O 1
ATOM 593 N N . VAL A 1 78 ? 12.245 -3.247 -13.994 1.00 82.50 78 VAL A N 1
ATOM 594 C CA . VAL A 1 78 ? 12.286 -4.164 -12.845 1.00 82.50 78 VAL A CA 1
ATOM 595 C C . VAL A 1 78 ? 11.137 -5.169 -12.958 1.00 82.50 78 VAL A C 1
ATOM 597 O O . VAL A 1 78 ? 9.977 -4.771 -12.919 1.00 82.50 78 VAL A O 1
ATOM 600 N N . MET A 1 79 ? 11.465 -6.458 -13.086 1.00 86.44 79 MET A N 1
ATOM 601 C CA . MET A 1 79 ? 10.496 -7.555 -13.291 1.00 86.44 79 MET A CA 1
ATOM 602 C C . MET A 1 79 ? 10.618 -8.684 -12.252 1.00 86.44 79 MET A C 1
ATOM 604 O O . MET A 1 79 ? 10.034 -9.748 -12.417 1.00 86.44 79 MET A O 1
ATOM 608 N N . GLU A 1 80 ? 11.408 -8.479 -11.199 1.00 86.62 80 GLU A N 1
ATOM 609 C CA . GLU A 1 80 ? 11.746 -9.500 -10.200 1.00 86.62 80 GLU A CA 1
ATOM 610 C C . GLU A 1 80 ? 11.234 -9.113 -8.810 1.00 86.62 80 GLU A C 1
ATOM 612 O O . GLU A 1 80 ? 10.846 -7.966 -8.556 1.00 86.62 80 GLU A O 1
ATOM 617 N N . GLY A 1 81 ? 11.231 -10.088 -7.903 1.00 87.12 81 GLY A N 1
ATOM 618 C CA . GLY A 1 81 ? 10.713 -9.948 -6.552 1.00 87.12 81 GLY A CA 1
ATOM 619 C C . GLY A 1 81 ? 9.230 -9.572 -6.581 1.00 87.12 81 GLY A C 1
ATOM 620 O O . GLY A 1 81 ? 8.449 -10.238 -7.261 1.00 87.12 81 GLY A O 1
ATOM 621 N N . PRO A 1 82 ? 8.805 -8.486 -5.921 1.00 88.00 82 PRO A N 1
ATOM 622 C CA . PRO A 1 82 ? 7.398 -8.101 -5.888 1.00 88.00 82 PRO A CA 1
ATOM 623 C C . PRO A 1 82 ? 6.862 -7.686 -7.268 1.00 88.00 82 PRO A C 1
ATOM 625 O O . PRO A 1 82 ? 5.662 -7.792 -7.509 1.00 88.00 82 PRO A O 1
ATOM 628 N N . TYR A 1 83 ? 7.737 -7.260 -8.191 1.00 88.56 83 TYR A N 1
ATOM 629 C CA . TYR A 1 83 ? 7.345 -6.913 -9.561 1.00 88.56 83 TYR A CA 1
ATOM 630 C C . TYR A 1 83 ? 7.110 -8.146 -10.447 1.00 88.56 83 TYR A C 1
ATOM 632 O O . TYR A 1 83 ? 6.494 -8.040 -11.496 1.00 88.56 83 TYR A O 1
ATOM 640 N N . SER A 1 84 ? 7.554 -9.334 -10.028 1.00 89.81 84 SER A N 1
ATOM 641 C CA . SER A 1 84 ? 7.263 -10.573 -10.765 1.00 89.81 84 SER A CA 1
ATOM 642 C C . SER A 1 84 ? 5.828 -11.066 -10.552 1.00 89.81 84 SER A C 1
ATOM 644 O O . SER A 1 84 ? 5.252 -11.682 -11.443 1.00 89.81 84 SER A O 1
ATOM 646 N N . VAL A 1 85 ? 5.234 -10.747 -9.397 1.00 91.75 85 VAL A N 1
ATOM 647 C CA . VAL A 1 85 ? 3.882 -11.189 -9.015 1.00 91.75 85 VAL A CA 1
ATOM 648 C C . VAL A 1 85 ? 2.811 -10.146 -9.324 1.00 91.75 85 VAL A C 1
ATOM 650 O O . VAL A 1 85 ? 1.665 -10.497 -9.575 1.00 91.75 85 VAL A O 1
ATOM 653 N N . SER A 1 86 ? 3.158 -8.857 -9.324 1.00 91.50 86 SER A N 1
ATOM 654 C CA . SER A 1 86 ? 2.267 -7.752 -9.691 1.00 91.50 86 SER A CA 1
ATOM 655 C C . SER A 1 86 ? 3.085 -6.647 -10.338 1.00 91.50 86 SER A C 1
ATOM 657 O O . SER A 1 86 ? 4.181 -6.351 -9.884 1.00 91.50 86 SER A O 1
ATOM 659 N N . ARG A 1 87 ? 2.559 -5.970 -11.361 1.00 90.81 87 ARG A N 1
ATOM 660 C CA . ARG A 1 87 ? 3.271 -4.845 -11.989 1.00 90.81 87 ARG A CA 1
ATOM 661 C C . ARG A 1 87 ? 3.364 -3.617 -11.094 1.00 90.81 87 ARG A C 1
ATOM 663 O O . ARG A 1 87 ? 4.257 -2.795 -11.284 1.00 90.81 87 ARG A O 1
ATOM 670 N N . ASN A 1 88 ? 2.448 -3.483 -10.135 1.00 88.19 88 ASN A N 1
ATOM 671 C CA . ASN A 1 88 ? 2.357 -2.321 -9.257 1.00 88.19 88 ASN A CA 1
ATOM 672 C C . ASN A 1 88 ? 2.195 -2.737 -7.786 1.00 88.19 88 ASN A C 1
ATOM 674 O O . ASN A 1 88 ? 1.226 -2.343 -7.129 1.00 88.19 88 ASN A O 1
ATOM 678 N N . PRO A 1 89 ? 3.152 -3.499 -7.229 1.00 88.88 89 PRO A N 1
ATOM 679 C CA . PRO A 1 89 ? 3.029 -4.062 -5.888 1.00 88.88 89 PRO A CA 1
ATOM 680 C C . PRO A 1 89 ? 2.966 -2.958 -4.825 1.00 88.88 89 PRO A C 1
ATOM 682 O O . PRO A 1 89 ? 2.200 -3.045 -3.870 1.00 88.88 89 PRO A O 1
ATOM 685 N N . LEU A 1 90 ? 3.673 -1.842 -5.043 1.00 84.31 90 LEU A N 1
ATOM 686 C CA . LEU A 1 90 ? 3.603 -0.668 -4.174 1.00 84.31 90 LEU A CA 1
ATOM 687 C C . LEU A 1 90 ? 2.167 -0.144 -4.014 1.00 84.31 90 LEU A C 1
ATOM 689 O O . LEU A 1 90 ? 1.797 0.308 -2.931 1.00 84.31 90 LEU A O 1
ATOM 693 N N . TYR A 1 91 ? 1.374 -0.170 -5.086 1.00 86.81 91 TYR A N 1
ATOM 694 C CA . TYR A 1 91 ? 0.005 0.337 -5.070 1.00 86.81 91 TYR A CA 1
ATOM 695 C C . TYR A 1 91 ? -0.935 -0.608 -4.350 1.00 86.81 91 TYR A C 1
ATOM 697 O O . TYR A 1 91 ? -1.686 -0.147 -3.500 1.00 86.81 91 TYR A O 1
ATOM 705 N N . LEU A 1 92 ? -0.803 -1.910 -4.597 1.00 90.06 92 LEU A N 1
ATOM 706 C CA . LEU A 1 92 ? -1.523 -2.936 -3.852 1.00 90.06 92 LEU A CA 1
ATOM 707 C C . LEU A 1 92 ? -1.326 -2.762 -2.338 1.00 90.06 92 LEU A C 1
ATOM 709 O O . LEU A 1 92 ? -2.295 -2.624 -1.596 1.00 90.06 92 LEU A O 1
ATOM 713 N N . PHE A 1 93 ? -0.072 -2.689 -1.883 1.00 89.44 93 PHE A N 1
ATOM 714 C CA . PHE A 1 93 ? 0.222 -2.524 -0.459 1.00 89.44 93 PHE A CA 1
ATOM 715 C C . PHE A 1 93 ? -0.264 -1.180 0.092 1.00 89.44 93 PHE A C 1
ATOM 717 O O . PHE A 1 93 ? -0.721 -1.115 1.227 1.00 89.44 93 PHE A O 1
ATOM 724 N N . SER A 1 94 ? -0.239 -0.116 -0.714 1.00 85.06 94 SER A N 1
ATOM 725 C CA . SER A 1 94 ? -0.799 1.183 -0.314 1.00 85.06 94 SER A CA 1
ATOM 726 C C . SER A 1 94 ? -2.315 1.129 -0.125 1.00 85.06 94 SER A C 1
ATOM 728 O O . SER A 1 94 ? -2.824 1.720 0.822 1.00 85.06 94 SER A O 1
ATOM 730 N N . THR A 1 95 ? -3.023 0.396 -0.983 1.00 88.88 95 THR A N 1
ATOM 731 C CA . THR A 1 95 ? -4.463 0.160 -0.853 1.00 88.88 95 THR A CA 1
ATOM 732 C C . THR A 1 95 ? -4.791 -0.660 0.391 1.00 88.88 95 THR A C 1
ATOM 734 O O . THR A 1 95 ? -5.704 -0.292 1.122 1.00 88.88 95 THR A O 1
ATOM 737 N N . ILE A 1 96 ? -3.999 -1.694 0.695 1.00 91.25 96 ILE A N 1
ATOM 738 C CA . ILE A 1 96 ? -4.119 -2.452 1.952 1.00 91.25 96 ILE A CA 1
ATOM 739 C C . ILE A 1 96 ? -3.936 -1.525 3.162 1.00 91.25 96 ILE A C 1
ATOM 741 O O . ILE A 1 96 ? -4.727 -1.572 4.100 1.00 91.25 96 ILE A O 1
ATOM 745 N N . GLY A 1 97 ? -2.932 -0.642 3.120 1.00 86.62 97 GLY A N 1
ATOM 746 C CA . GLY A 1 97 ? -2.694 0.352 4.169 1.00 86.62 97 GLY A CA 1
ATOM 747 C C . GLY A 1 97 ? -3.871 1.307 4.373 1.00 86.62 97 GLY A C 1
ATOM 748 O O . GLY A 1 97 ? -4.235 1.593 5.509 1.00 86.62 97 GLY A O 1
ATOM 749 N N . ALA A 1 98 ? -4.494 1.765 3.284 1.00 84.56 98 ALA A N 1
ATOM 750 C CA . ALA A 1 98 ? -5.674 2.623 3.347 1.00 84.56 98 ALA A CA 1
ATOM 751 C C . ALA A 1 98 ? -6.859 1.919 4.034 1.00 84.56 98 ALA A C 1
ATOM 753 O O . ALA A 1 98 ? -7.494 2.510 4.905 1.00 84.56 98 ALA A O 1
ATOM 754 N N . SER A 1 99 ? -7.108 0.645 3.713 1.00 89.62 99 SER A N 1
ATOM 755 C CA . SER A 1 99 ? -8.138 -0.155 4.390 1.00 89.62 99 SER A CA 1
ATOM 756 C C . SER A 1 99 ? -7.820 -0.398 5.869 1.00 89.62 99 SER A C 1
ATOM 758 O O . SER A 1 99 ? -8.711 -0.311 6.711 1.00 89.62 99 SER A O 1
ATOM 760 N N . ALA A 1 100 ? -6.548 -0.659 6.195 1.00 89.06 100 ALA A N 1
ATOM 761 C CA . ALA A 1 100 ? -6.070 -0.844 7.568 1.00 89.06 100 ALA A CA 1
ATOM 762 C C . ALA A 1 100 ? -6.444 0.332 8.477 1.00 89.06 100 ALA A C 1
ATOM 764 O O . ALA A 1 100 ? -6.903 0.126 9.597 1.00 89.06 100 ALA A O 1
ATOM 765 N N . ILE A 1 101 ? -6.292 1.561 7.980 1.00 82.62 101 ILE A N 1
ATOM 766 C CA . ILE A 1 101 ? -6.604 2.774 8.742 1.00 82.62 101 ILE A CA 1
ATOM 767 C C . ILE A 1 101 ? -8.082 2.818 9.139 1.00 82.62 101 ILE A C 1
ATOM 769 O O . ILE A 1 101 ? -8.387 3.119 10.287 1.00 82.62 101 ILE A O 1
ATOM 773 N N . GLY A 1 102 ? -9.004 2.477 8.235 1.00 85.00 102 GLY A N 1
ATOM 774 C CA . GLY A 1 102 ? -10.429 2.454 8.575 1.00 85.00 102 GLY A CA 1
ATOM 775 C C . GLY A 1 102 ? -10.783 1.408 9.638 1.00 85.00 102 GLY A C 1
ATOM 776 O O . GLY A 1 102 ? -11.614 1.672 10.503 1.00 85.00 102 GLY A O 1
ATOM 777 N N . LEU A 1 103 ? -10.095 0.259 9.640 1.00 88.12 103 LEU A N 1
ATOM 778 C CA . LEU A 1 103 ? -10.263 -0.760 10.682 1.00 88.12 103 LEU A CA 1
ATOM 779 C C . LEU A 1 103 ? -9.717 -0.302 12.040 1.00 88.12 103 LEU A C 1
ATOM 781 O O . LEU A 1 103 ? -10.369 -0.532 13.053 1.00 88.12 103 LEU A O 1
ATOM 785 N N . ILE A 1 104 ? -8.574 0.393 12.065 1.00 84.75 104 ILE A N 1
ATOM 786 C CA . ILE A 1 104 ? -8.015 0.997 13.291 1.00 84.75 104 ILE A CA 1
ATOM 787 C C . ILE A 1 104 ? -8.951 2.085 13.845 1.00 84.75 104 ILE A C 1
ATOM 789 O O . ILE A 1 104 ? -9.044 2.277 15.052 1.00 84.75 104 ILE A O 1
ATOM 793 N N . LEU A 1 105 ? -9.694 2.770 12.971 1.00 81.19 105 LEU A N 1
ATOM 794 C CA . LEU A 1 105 ? -10.753 3.709 13.355 1.00 81.19 105 LEU A CA 1
ATOM 795 C C . LEU A 1 105 ? -12.064 3.020 13.773 1.00 81.19 105 LEU A C 1
ATOM 797 O O . LEU A 1 105 ? -13.046 3.710 14.036 1.00 81.19 105 LEU A O 1
ATOM 801 N N . HIS A 1 106 ? -12.085 1.687 13.842 1.00 85.25 106 HIS A N 1
ATOM 802 C CA . HIS A 1 106 ? -13.249 0.871 14.186 1.00 85.25 106 HIS A CA 1
ATOM 803 C C . HIS A 1 106 ? -14.456 1.056 13.248 1.00 85.25 106 HIS A C 1
ATOM 805 O O . HIS A 1 106 ? -15.594 0.901 13.679 1.00 85.25 106 HIS A O 1
ATOM 811 N N . SER A 1 107 ? -14.240 1.336 11.953 1.00 83.75 107 SER A N 1
ATOM 812 C CA . SER A 1 107 ? -15.332 1.418 10.967 1.00 83.75 107 SER A CA 1
ATOM 813 C C . SER A 1 107 ? -15.027 0.627 9.693 1.00 83.75 107 SER A C 1
ATOM 815 O O . SER A 1 107 ? -14.111 0.934 8.923 1.00 83.75 107 SER A O 1
ATOM 817 N N . PHE A 1 108 ? -15.851 -0.392 9.424 1.00 86.75 108 PHE A N 1
ATOM 818 C CA . PHE A 1 108 ? -15.784 -1.168 8.180 1.00 86.75 108 PHE A CA 1
ATOM 819 C C . PHE A 1 108 ? -16.098 -0.309 6.951 1.00 86.75 108 PHE A C 1
ATOM 821 O O . PHE A 1 108 ? -15.523 -0.530 5.885 1.00 86.75 108 PHE A O 1
ATOM 828 N N . ILE A 1 109 ? -16.965 0.697 7.102 1.00 86.12 109 ILE A N 1
ATOM 829 C CA . ILE A 1 109 ? -17.330 1.627 6.030 1.00 86.12 109 ILE A CA 1
ATOM 830 C C . ILE A 1 109 ? -16.126 2.502 5.673 1.00 86.12 109 ILE A C 1
ATOM 832 O O . ILE A 1 109 ? -15.798 2.650 4.493 1.00 86.12 109 ILE A O 1
ATOM 836 N N . LEU A 1 110 ? -15.412 3.032 6.673 1.00 82.88 110 LEU A N 1
ATOM 837 C CA . LEU A 1 110 ? -14.166 3.766 6.431 1.00 82.88 110 LEU A CA 1
ATOM 838 C C . LEU A 1 110 ? -13.095 2.869 5.802 1.00 82.88 110 LEU A C 1
ATOM 840 O O . LEU A 1 110 ? -12.441 3.277 4.846 1.00 82.88 110 LEU A O 1
ATOM 844 N N . ALA A 1 111 ? -12.956 1.626 6.271 1.00 88.50 111 ALA A N 1
ATOM 845 C CA . ALA A 1 111 ? -11.993 0.681 5.707 1.00 88.50 111 ALA A CA 1
ATOM 846 C C . ALA A 1 111 ? -12.276 0.398 4.223 1.00 88.50 111 ALA A C 1
ATOM 848 O O . ALA A 1 111 ? -11.376 0.482 3.383 1.00 88.50 111 ALA A O 1
ATOM 849 N N . ALA A 1 112 ? -13.534 0.109 3.887 1.00 89.75 112 ALA A N 1
ATOM 850 C CA . ALA A 1 112 ? -13.956 -0.149 2.518 1.00 89.75 112 ALA A CA 1
ATOM 851 C C . ALA A 1 112 ? -13.825 1.101 1.638 1.00 89.75 112 ALA A C 1
ATOM 853 O O . ALA A 1 112 ? -13.249 1.025 0.556 1.00 89.75 112 ALA A O 1
ATOM 854 N N . SER A 1 113 ? -14.303 2.259 2.098 1.00 85.31 113 SER A N 1
ATOM 855 C CA . SER A 1 113 ? -14.258 3.508 1.326 1.00 85.31 113 SER A CA 1
ATOM 856 C C . SER A 1 113 ? -12.827 3.963 1.036 1.00 85.31 113 SER A C 1
ATOM 858 O O . SER A 1 113 ? -12.509 4.252 -0.119 1.00 85.31 113 SER A O 1
ATOM 860 N N . PHE A 1 114 ? -11.934 3.957 2.030 1.00 83.38 114 PHE A N 1
ATOM 861 C CA . PHE A 1 114 ? -10.525 4.300 1.827 1.00 83.38 114 PHE A CA 1
ATOM 862 C C . PHE A 1 114 ? -9.818 3.288 0.931 1.00 83.38 114 PHE A C 1
ATOM 864 O O . PHE A 1 114 ? -9.090 3.686 0.018 1.00 83.38 114 PHE A O 1
ATOM 871 N N . GLY A 1 115 ? -10.062 1.992 1.145 1.00 87.88 115 GLY A N 1
ATOM 872 C CA . GLY A 1 115 ? -9.531 0.923 0.307 1.00 87.88 115 GLY A CA 1
ATOM 873 C C . GLY A 1 115 ? -9.947 1.073 -1.155 1.00 87.88 115 GLY A C 1
ATOM 874 O O . GLY A 1 115 ? -9.097 1.124 -2.044 1.00 87.88 115 GLY A O 1
ATOM 875 N N . VAL A 1 116 ? -11.247 1.214 -1.418 1.00 88.81 116 VAL A N 1
ATOM 876 C CA . VAL A 1 116 ? -11.796 1.362 -2.772 1.00 88.81 116 VAL A CA 1
ATOM 877 C C . VAL A 1 116 ? -11.300 2.650 -3.424 1.00 88.81 116 VAL A C 1
ATOM 879 O O . VAL A 1 116 ? -10.778 2.595 -4.537 1.00 88.81 116 VAL A O 1
ATOM 882 N N . ALA A 1 117 ? -11.383 3.795 -2.741 1.00 83.44 117 ALA A N 1
ATOM 883 C CA . ALA A 1 117 ? -10.920 5.069 -3.286 1.00 83.44 117 ALA A CA 1
ATOM 884 C C . ALA A 1 117 ? -9.427 5.016 -3.646 1.00 83.44 117 ALA A C 1
ATOM 886 O O . ALA A 1 117 ? -9.035 5.366 -4.763 1.00 83.44 117 ALA A O 1
ATOM 887 N N . CYS A 1 118 ? -8.592 4.506 -2.736 1.00 82.31 118 CYS A N 1
ATOM 888 C CA . CYS A 1 118 ? -7.161 4.341 -2.970 1.00 82.31 118 CYS A CA 1
ATOM 889 C C . CYS A 1 118 ? -6.891 3.372 -4.132 1.00 82.31 118 CYS A C 1
ATOM 891 O O . CYS A 1 118 ? -6.125 3.690 -5.042 1.00 82.31 118 CYS A O 1
ATOM 893 N N . GLY A 1 119 ? -7.555 2.213 -4.139 1.00 85.81 119 GLY A N 1
ATOM 894 C CA . GLY A 1 119 ? -7.423 1.192 -5.176 1.00 85.81 119 GLY A CA 1
ATOM 895 C C . GLY A 1 119 ? -7.799 1.699 -6.566 1.00 85.81 119 GLY A C 1
ATOM 896 O O . GLY A 1 119 ? -7.054 1.469 -7.519 1.00 85.81 119 GLY A O 1
ATOM 897 N N . VAL A 1 120 ? -8.897 2.448 -6.690 1.00 86.25 120 VAL A N 1
ATOM 898 C CA . VAL A 1 120 ? -9.340 3.047 -7.958 1.00 86.25 120 VAL A CA 1
ATOM 899 C C . VAL A 1 120 ? -8.342 4.096 -8.444 1.00 86.25 120 VAL A C 1
ATOM 901 O O . VAL A 1 120 ? -7.863 4.002 -9.577 1.00 86.25 120 VAL A O 1
ATOM 904 N N . ILE A 1 121 ? -7.961 5.056 -7.593 1.00 81.88 121 ILE A N 1
ATOM 905 C CA . ILE A 1 121 ? -7.018 6.128 -7.958 1.00 81.88 121 ILE A CA 1
ATOM 906 C C . ILE A 1 121 ? -5.679 5.541 -8.418 1.00 81.88 121 ILE A C 1
ATOM 908 O O . ILE A 1 121 ? -5.121 5.950 -9.444 1.00 81.88 121 ILE A O 1
ATOM 912 N N . LEU A 1 122 ? -5.161 4.555 -7.686 1.00 81.88 122 LEU A N 1
ATOM 913 C CA . LEU A 1 122 ? -3.888 3.925 -8.013 1.00 81.88 122 LEU A CA 1
ATOM 914 C C . LEU A 1 122 ? -3.985 2.992 -9.226 1.00 81.88 122 LEU A C 1
ATOM 916 O O . LEU A 1 122 ? -3.026 2.910 -9.990 1.00 81.88 122 LEU A O 1
ATOM 920 N N . SER A 1 123 ? -5.135 2.358 -9.469 1.00 84.19 123 SER A N 1
ATOM 921 C CA . SER A 1 123 ? -5.379 1.571 -10.688 1.00 84.19 123 SER A CA 1
ATOM 922 C C . SER A 1 123 ? -5.460 2.444 -11.942 1.00 84.19 123 SER A C 1
ATOM 924 O O . SER A 1 123 ? -4.987 2.055 -13.007 1.00 84.19 123 SER A O 1
ATOM 926 N N . ILE A 1 124 ? -6.028 3.646 -11.841 1.00 83.44 124 ILE A N 1
ATOM 927 C CA . ILE A 1 124 ? -6.016 4.617 -12.944 1.00 83.44 124 ILE A CA 1
ATOM 928 C C . ILE A 1 124 ? -4.586 5.121 -13.176 1.00 83.44 124 ILE A C 1
ATOM 930 O O . ILE A 1 124 ? -4.122 5.201 -14.315 1.00 83.44 124 ILE A O 1
ATOM 934 N N . THR A 1 125 ? -3.864 5.421 -12.095 1.00 81.81 125 THR A N 1
ATOM 935 C CA . THR A 1 125 ? -2.470 5.880 -12.159 1.00 81.81 125 THR A CA 1
ATOM 936 C C . THR A 1 125 ? -1.560 4.821 -12.782 1.00 81.81 125 THR A C 1
ATOM 938 O O . THR A 1 125 ? -0.745 5.151 -13.641 1.00 81.81 125 THR A O 1
ATOM 941 N N . SER A 1 126 ? -1.737 3.546 -12.427 1.00 84.06 126 SER A N 1
ATOM 942 C CA . SER A 1 126 ? -0.935 2.447 -12.967 1.00 84.06 126 SER A CA 1
ATOM 943 C C . SER A 1 126 ? -1.136 2.239 -14.465 1.00 84.06 126 SER A C 1
ATOM 945 O O . SER A 1 126 ? -0.175 1.952 -15.171 1.00 84.06 126 SER A O 1
ATOM 947 N N . ARG A 1 127 ? -2.357 2.439 -14.979 1.00 84.94 127 ARG A N 1
ATOM 948 C CA . ARG A 1 127 ? -2.633 2.398 -16.425 1.00 84.94 127 ARG A CA 1
ATOM 949 C C . ARG A 1 127 ? -1.899 3.511 -17.170 1.00 84.94 127 ARG A C 1
ATOM 951 O O . ARG A 1 127 ? -1.319 3.253 -18.217 1.00 84.94 127 ARG A O 1
ATOM 958 N N . ARG A 1 128 ? -1.861 4.724 -16.609 1.00 82.06 128 ARG A N 1
ATOM 959 C CA . ARG A 1 128 ? -1.095 5.844 -17.187 1.00 82.06 128 ARG A CA 1
ATOM 960 C C . ARG A 1 128 ? 0.410 5.578 -17.160 1.00 82.06 128 ARG A C 1
ATOM 962 O O . ARG A 1 128 ? 1.099 5.838 -18.142 1.00 82.06 128 ARG A O 1
ATOM 969 N N . GLU A 1 129 ? 0.917 5.031 -16.055 1.00 82.44 129 GLU A N 1
ATOM 970 C CA . GLU A 1 129 ? 2.318 4.609 -15.962 1.00 82.44 129 GLU A CA 1
ATOM 971 C C . GLU A 1 129 ? 2.641 3.488 -16.956 1.00 82.44 129 GLU A C 1
ATOM 973 O O . GLU A 1 129 ? 3.721 3.500 -17.540 1.00 82.44 129 GLU A O 1
ATOM 978 N N . ALA A 1 130 ? 1.710 2.564 -17.205 1.00 85.50 130 ALA A N 1
ATOM 979 C CA . ALA A 1 130 ? 1.885 1.498 -18.185 1.00 85.50 130 ALA A CA 1
ATOM 980 C C . ALA A 1 130 ? 2.094 2.046 -19.602 1.00 85.50 130 ALA A C 1
ATOM 982 O O . ALA A 1 130 ? 3.049 1.643 -20.254 1.00 85.50 130 ALA A O 1
ATOM 983 N N . THR A 1 131 ? 1.286 3.016 -20.043 1.00 86.19 131 THR A N 1
ATOM 984 C CA . THR A 1 131 ? 1.459 3.666 -21.356 1.00 86.19 131 THR A CA 1
ATOM 985 C C . THR A 1 131 ? 2.817 4.365 -21.481 1.00 86.19 131 THR A C 1
ATOM 987 O O . THR A 1 131 ? 3.477 4.288 -22.518 1.00 86.19 131 THR A O 1
ATOM 990 N N . TYR A 1 132 ? 3.277 5.020 -20.410 1.00 83.69 132 TYR A N 1
ATOM 991 C CA . TYR A 1 132 ? 4.607 5.632 -20.380 1.00 83.69 132 TYR A CA 1
ATOM 992 C C . TYR A 1 132 ? 5.725 4.582 -20.482 1.00 83.69 132 TYR A C 1
ATOM 994 O O . TYR A 1 132 ? 6.663 4.739 -21.265 1.00 83.69 132 TYR A O 1
ATOM 1002 N N . LEU A 1 133 ? 5.628 3.498 -19.706 1.00 83.81 133 LEU A N 1
ATOM 1003 C CA . LEU A 1 133 ? 6.609 2.413 -19.716 1.00 83.81 133 LEU A CA 1
ATOM 1004 C C . LEU A 1 133 ? 6.630 1.673 -21.054 1.00 83.81 133 LEU A C 1
ATOM 1006 O O . LEU A 1 133 ? 7.707 1.321 -21.523 1.00 83.81 133 LEU A O 1
ATOM 1010 N N . GLU A 1 134 ? 5.475 1.493 -21.687 1.00 86.94 134 GLU A N 1
ATOM 1011 C CA . GLU A 1 134 ? 5.354 0.922 -23.025 1.00 86.94 134 GLU A CA 1
ATOM 1012 C C . GLU A 1 134 ? 6.040 1.802 -24.071 1.00 86.94 134 GLU A C 1
ATOM 1014 O O . GLU A 1 134 ? 6.847 1.306 -24.850 1.00 86.94 134 GLU A O 1
ATOM 1019 N N . THR A 1 135 ? 5.822 3.120 -24.024 1.00 86.25 135 THR A N 1
ATOM 1020 C CA . THR A 1 135 ? 6.502 4.063 -24.929 1.00 86.25 135 THR A CA 1
ATOM 1021 C C . THR A 1 135 ? 8.020 4.046 -24.732 1.00 86.25 135 THR A C 1
ATOM 1023 O O . THR A 1 135 ? 8.783 4.201 -25.681 1.00 86.25 135 THR A O 1
ATOM 1026 N N . LYS A 1 136 ? 8.476 3.859 -23.489 1.00 84.44 136 LYS A N 1
ATOM 1027 C CA . LYS A 1 136 ? 9.896 3.910 -23.133 1.00 84.44 136 LYS A CA 1
ATOM 1028 C C . LYS A 1 136 ? 10.657 2.614 -23.410 1.00 84.44 136 LYS A C 1
ATOM 1030 O O . LYS A 1 136 ? 11.812 2.670 -23.820 1.00 84.44 136 LYS A O 1
ATOM 1035 N N . PHE A 1 137 ? 10.055 1.471 -23.101 1.00 85.62 137 PHE A N 1
ATOM 1036 C CA . PHE A 1 137 ? 10.718 0.165 -23.132 1.00 85.62 137 PHE A CA 1
ATOM 1037 C C . PHE A 1 137 ? 10.214 -0.741 -24.259 1.00 85.62 137 PHE A C 1
ATOM 1039 O O . PHE A 1 137 ? 10.847 -1.759 -24.510 1.00 85.62 137 PHE A O 1
ATOM 1046 N N . GLY A 1 138 ? 9.116 -0.400 -24.941 1.00 90.06 138 GL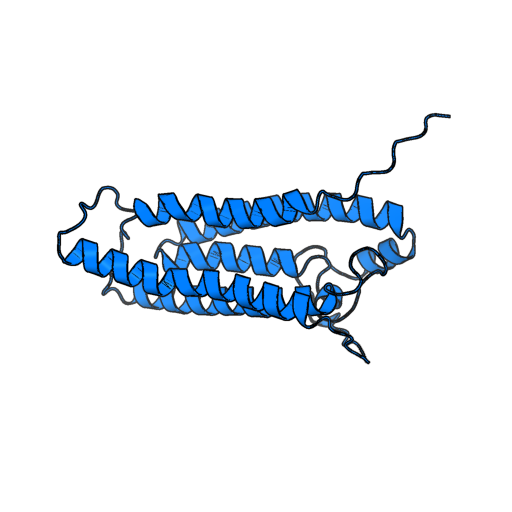Y A N 1
ATOM 1047 C CA . GLY A 1 138 ? 8.611 -1.119 -26.111 1.00 90.06 138 GLY A CA 1
ATOM 1048 C C . GLY A 1 138 ? 8.242 -2.581 -25.837 1.00 90.06 138 GLY A C 1
ATOM 1049 O O . GLY A 1 138 ? 7.641 -2.911 -24.810 1.00 90.06 138 GLY A O 1
ATOM 1050 N N . ALA A 1 139 ? 8.625 -3.466 -26.763 1.00 90.44 139 ALA A N 1
ATOM 1051 C CA . ALA A 1 139 ? 8.312 -4.899 -26.737 1.00 90.44 139 ALA A CA 1
ATOM 1052 C C . ALA A 1 139 ? 8.674 -5.616 -25.410 1.00 90.44 139 ALA A C 1
ATOM 1054 O O . ALA A 1 139 ? 7.813 -6.324 -24.882 1.00 90.44 139 ALA A O 1
ATOM 1055 N N . PRO A 1 140 ? 9.850 -5.384 -24.783 1.00 89.56 140 PRO A N 1
ATOM 1056 C CA . PRO A 1 140 ? 10.155 -5.907 -23.447 1.00 89.56 140 PRO A CA 1
ATOM 1057 C C . PRO A 1 140 ? 9.078 -5.638 -22.384 1.00 89.56 140 PRO A C 1
ATOM 1059 O O . PRO A 1 140 ? 8.776 -6.511 -21.566 1.00 89.56 140 PRO A O 1
ATOM 1062 N N . TYR A 1 141 ? 8.472 -4.445 -22.390 1.00 89.88 141 TYR A N 1
ATOM 1063 C CA . TYR A 1 141 ? 7.394 -4.118 -21.456 1.00 89.88 141 TYR A CA 1
ATOM 1064 C C . TYR A 1 141 ? 6.095 -4.845 -21.806 1.00 89.88 141 TYR A C 1
ATOM 1066 O O . TYR A 1 141 ? 5.405 -5.313 -20.903 1.00 89.88 141 TYR A O 1
ATOM 1074 N N . GLN A 1 142 ? 5.768 -4.978 -23.092 1.00 91.19 142 GLN A N 1
ATOM 1075 C CA . GLN A 1 142 ? 4.573 -5.700 -23.537 1.00 91.19 142 GLN A CA 1
ATOM 1076 C C . GLN A 1 142 ? 4.635 -7.185 -23.150 1.00 91.19 142 GLN A C 1
ATOM 1078 O O . GLN A 1 142 ? 3.658 -7.734 -22.640 1.00 91.19 142 GLN A O 1
ATOM 1083 N N . ASP A 1 143 ? 5.790 -7.831 -23.310 1.00 92.12 143 ASP A N 1
ATOM 1084 C CA . ASP A 1 143 ? 6.014 -9.228 -22.905 1.00 92.12 143 ASP A CA 1
ATOM 1085 C C . ASP A 1 143 ? 5.873 -9.426 -21.397 1.00 92.12 143 ASP A C 1
ATOM 1087 O O . ASP A 1 143 ? 5.350 -10.432 -20.910 1.00 92.12 143 ASP A O 1
ATOM 1091 N N . TYR A 1 144 ? 6.350 -8.452 -20.631 1.00 91.00 144 TYR A N 1
ATOM 1092 C CA . TYR A 1 144 ? 6.164 -8.413 -19.191 1.00 91.00 144 TYR A CA 1
ATOM 1093 C C . TYR A 1 144 ? 4.691 -8.200 -18.811 1.00 91.00 144 TYR A C 1
ATOM 1095 O O . TYR A 1 144 ? 4.146 -8.959 -18.010 1.00 91.00 144 TYR A O 1
ATOM 1103 N N . ALA A 1 145 ? 4.016 -7.232 -19.433 1.00 90.88 145 ALA A N 1
ATOM 1104 C CA . ALA A 1 145 ? 2.626 -6.876 -19.162 1.00 90.88 145 ALA A CA 1
ATOM 1105 C C . ALA A 1 145 ? 1.619 -7.978 -19.511 1.00 90.88 145 ALA A C 1
ATOM 1107 O O . ALA A 1 145 ? 0.574 -8.055 -18.864 1.00 90.88 145 ALA A O 1
ATOM 1108 N N . ARG A 1 146 ? 1.940 -8.827 -20.495 1.00 92.06 146 ARG A N 1
ATOM 1109 C CA . ARG A 1 146 ? 1.154 -1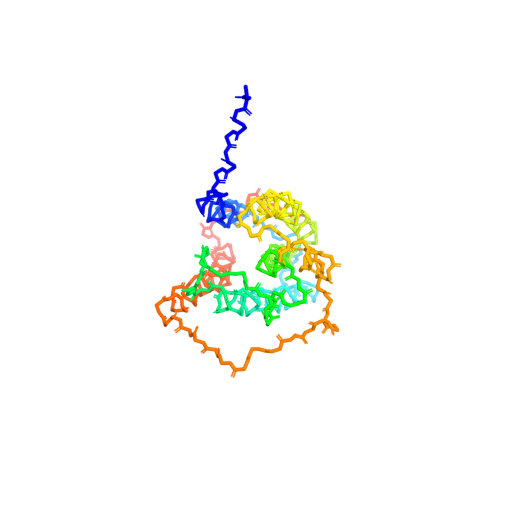0.018 -20.848 1.00 92.06 146 ARG A CA 1
ATOM 1110 C C . ARG A 1 146 ? 1.224 -11.118 -19.791 1.00 92.06 146 ARG A C 1
ATOM 1112 O O . ARG A 1 146 ? 0.266 -11.863 -19.636 1.00 92.06 146 ARG A O 1
ATOM 1119 N N . ARG A 1 147 ? 2.352 -11.229 -19.085 1.00 91.31 147 ARG A N 1
ATOM 1120 C CA . ARG A 1 147 ? 2.585 -12.288 -18.092 1.00 91.31 147 ARG A CA 1
ATOM 1121 C C . ARG A 1 147 ? 2.171 -11.873 -16.689 1.00 91.31 147 ARG A C 1
ATOM 1123 O O . ARG A 1 147 ? 1.626 -12.692 -15.967 1.00 91.31 147 ARG A O 1
ATOM 1130 N N . VAL A 1 148 ? 2.437 -10.624 -16.306 1.00 91.88 148 VAL A N 1
ATOM 1131 C CA . VAL A 1 148 ? 2.278 -10.167 -14.922 1.00 91.88 148 VAL A CA 1
ATOM 1132 C C . VAL A 1 148 ? 1.016 -9.309 -14.766 1.00 91.88 148 VAL A C 1
ATOM 1134 O O . VAL 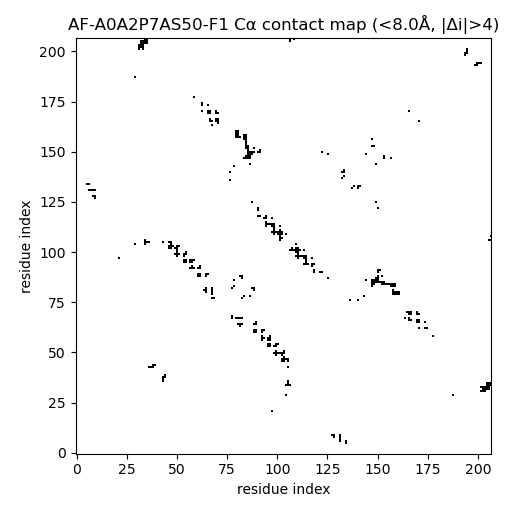A 1 148 ? 0.842 -8.314 -15.488 1.00 91.88 148 VAL A O 1
ATOM 1137 N N . PRO A 1 149 ? 0.127 -9.631 -13.808 1.00 91.25 149 PRO A N 1
ATOM 1138 C CA . PRO A 1 149 ? -1.092 -8.866 -13.577 1.00 91.25 149 PRO A CA 1
ATOM 1139 C C . PRO A 1 149 ? -0.790 -7.432 -13.120 1.00 91.25 149 PRO A C 1
ATOM 1141 O O . PRO A 1 149 ? 0.257 -7.128 -12.551 1.00 91.25 149 PRO A O 1
ATOM 1144 N N . ALA A 1 150 ? -1.710 -6.504 -13.395 1.00 83.94 150 ALA A N 1
ATOM 1145 C CA . ALA A 1 150 ? -1.475 -5.083 -13.138 1.00 83.94 150 ALA A CA 1
ATOM 1146 C C . ALA A 1 150 ? -1.537 -4.702 -11.648 1.00 83.94 150 ALA A C 1
ATOM 1148 O O . ALA A 1 150 ? -0.806 -3.803 -11.231 1.00 83.94 150 ALA A O 1
ATOM 1149 N N . PHE A 1 151 ? -2.428 -5.336 -10.877 1.00 81.06 151 PHE A N 1
ATOM 1150 C CA . PHE A 1 151 ? -2.759 -4.923 -9.510 1.00 81.06 151 PHE A CA 1
ATOM 1151 C C . PHE A 1 151 ? -2.799 -6.110 -8.543 1.00 81.06 151 PHE A C 1
ATOM 1153 O O . PHE A 1 151 ? -1.962 -6.179 -7.644 1.00 81.06 151 PHE A O 1
ATOM 1160 N N . TRP A 1 152 ? -3.713 -7.063 -8.758 1.00 87.50 152 TRP A N 1
ATOM 1161 C CA . TRP A 1 152 ? -3.827 -8.255 -7.916 1.00 87.50 152 TRP A CA 1
ATOM 1162 C C . TRP A 1 152 ? -2.641 -9.200 -8.145 1.00 87.50 152 TRP A C 1
ATOM 1164 O O . TRP A 1 152 ? -2.339 -9.474 -9.307 1.00 87.50 152 TRP A O 1
ATOM 1174 N N . PRO A 1 153 ? -1.940 -9.654 -7.093 1.00 88.62 153 PRO A N 1
ATOM 1175 C CA . PRO A 1 153 ? -0.710 -10.412 -7.252 1.00 88.62 153 PRO A CA 1
ATOM 1176 C C . PRO A 1 153 ? -1.002 -11.867 -7.627 1.00 88.62 153 PRO A C 1
ATOM 1178 O O . PRO A 1 153 ? -1.881 -12.500 -7.045 1.00 88.62 153 PRO A O 1
ATOM 1181 N N . ASP A 1 154 ? -0.215 -12.412 -8.550 1.00 91.56 154 ASP A N 1
ATOM 1182 C CA . ASP A 1 154 ? -0.132 -13.851 -8.784 1.00 91.56 154 ASP A CA 1
ATOM 1183 C C . ASP A 1 154 ? 1.198 -14.377 -8.238 1.00 91.56 154 ASP A C 1
ATOM 1185 O O . ASP A 1 154 ? 2.254 -14.242 -8.859 1.00 91.56 154 ASP A O 1
ATOM 1189 N N . PHE A 1 155 ? 1.148 -14.980 -7.048 1.00 88.69 155 PHE A N 1
ATOM 1190 C CA . PHE A 1 155 ? 2.328 -15.514 -6.367 1.00 88.69 155 PHE A CA 1
ATOM 1191 C C . PHE A 1 155 ? 2.993 -16.677 -7.115 1.00 88.69 155 PHE A C 1
ATOM 1193 O O . PHE A 1 155 ? 4.163 -16.955 -6.870 1.00 88.69 155 PHE A O 1
ATOM 1200 N N . ARG A 1 156 ? 2.301 -17.325 -8.063 1.00 90.44 156 ARG A N 1
ATOM 1201 C CA . ARG A 1 156 ? 2.883 -18.399 -8.889 1.00 90.44 156 ARG A CA 1
ATOM 1202 C C . ARG A 1 156 ? 3.952 -17.875 -9.843 1.00 90.44 156 ARG A C 1
ATOM 1204 O O . ARG A 1 156 ? 4.822 -18.627 -10.267 1.00 90.44 156 ARG A O 1
ATOM 1211 N N . LEU A 1 157 ? 3.892 -16.586 -10.174 1.00 89.38 157 LEU A N 1
ATOM 1212 C CA . LEU A 1 157 ? 4.851 -15.917 -11.049 1.00 89.38 157 LEU A CA 1
ATOM 1213 C C . LEU A 1 157 ? 6.101 -15.437 -10.306 1.00 89.38 157 LEU A C 1
ATOM 1215 O O . LEU A 1 157 ? 6.951 -14.790 -10.922 1.00 89.38 157 LEU A O 1
ATOM 1219 N N . TYR A 1 158 ? 6.215 -15.730 -9.006 1.00 89.69 158 TYR A N 1
ATOM 1220 C CA . TYR A 1 158 ? 7.312 -15.241 -8.190 1.00 89.69 158 TYR A CA 1
ATOM 1221 C C . TYR A 1 158 ? 8.671 -15.656 -8.762 1.00 89.69 158 TYR A C 1
ATOM 1223 O O . TYR A 1 158 ? 8.956 -16.834 -8.973 1.00 89.69 158 TYR A O 1
ATOM 1231 N N . ARG A 1 159 ? 9.520 -14.658 -9.010 1.00 85.81 159 ARG A N 1
ATOM 1232 C CA . ARG A 1 159 ? 10.905 -14.829 -9.446 1.00 85.81 159 ARG A CA 1
ATOM 1233 C C . ARG A 1 159 ? 11.815 -13.999 -8.571 1.00 85.81 159 ARG A C 1
ATOM 1235 O O . ARG A 1 159 ? 11.722 -12.770 -8.548 1.00 85.81 159 ARG A O 1
ATOM 1242 N N . GLU A 1 160 ? 12.706 -14.681 -7.873 1.00 80.31 160 GLU A N 1
ATOM 1243 C CA . GLU A 1 160 ? 13.725 -14.051 -7.052 1.00 80.31 160 GLU A CA 1
ATOM 1244 C C . GLU A 1 160 ? 14.885 -13.526 -7.910 1.00 80.31 160 GLU A C 1
ATOM 1246 O O . GLU A 1 160 ? 15.233 -14.094 -8.948 1.00 80.31 160 GLU A O 1
ATOM 1251 N N . ARG A 1 161 ? 15.476 -12.409 -7.482 1.00 71.31 161 ARG A N 1
ATOM 1252 C CA . ARG A 1 161 ? 16.662 -11.827 -8.114 1.00 71.31 161 ARG A CA 1
ATOM 1253 C C . ARG A 1 161 ? 17.909 -12.496 -7.538 1.00 71.31 161 ARG A C 1
ATOM 1255 O O . ARG A 1 161 ? 18.069 -12.515 -6.324 1.00 71.31 161 ARG A O 1
ATOM 1262 N N . LYS A 1 162 ? 18.827 -12.951 -8.398 1.00 61.03 162 LYS A N 1
ATOM 1263 C CA . LYS A 1 162 ? 20.088 -13.590 -7.967 1.00 61.03 162 LYS A CA 1
ATOM 1264 C C . LYS A 1 162 ? 21.045 -12.649 -7.216 1.00 61.03 162 LYS A C 1
ATOM 1266 O O . LYS A 1 162 ? 21.792 -13.115 -6.370 1.00 61.03 162 LYS A O 1
ATOM 1271 N N . GLU A 1 163 ? 21.000 -11.339 -7.481 1.00 60.50 163 GLU A N 1
ATOM 1272 C CA . GLU A 1 163 ? 21.849 -10.339 -6.810 1.00 60.50 163 GLU A CA 1
ATOM 1273 C C . GLU A 1 163 ? 21.077 -9.048 -6.495 1.00 60.50 163 GLU A C 1
ATOM 1275 O O . GLU A 1 163 ? 20.759 -8.247 -7.382 1.00 60.50 163 GLU A O 1
ATOM 1280 N N . ALA A 1 164 ? 20.758 -8.824 -5.219 1.00 57.75 164 ALA A N 1
ATOM 1281 C CA . ALA A 1 164 ? 20.067 -7.622 -4.762 1.00 57.75 164 ALA A CA 1
ATOM 1282 C C . ALA A 1 164 ? 21.060 -6.469 -4.528 1.00 57.75 164 ALA A C 1
ATOM 1284 O O . ALA A 1 164 ? 21.657 -6.350 -3.463 1.00 57.75 164 ALA A O 1
ATOM 1285 N N . VAL A 1 165 ? 21.215 -5.581 -5.513 1.00 60.66 165 VAL A N 1
ATOM 1286 C CA . VAL A 1 165 ? 21.960 -4.322 -5.335 1.00 60.66 165 VAL A CA 1
ATOM 1287 C C . VAL A 1 165 ? 21.009 -3.267 -4.769 1.00 60.66 165 VAL A C 1
ATOM 1289 O O . VAL A 1 165 ? 20.114 -2.797 -5.474 1.00 60.66 165 VAL A O 1
ATOM 1292 N N . PHE A 1 166 ? 21.182 -2.906 -3.496 1.00 63.75 166 PHE A N 1
ATOM 1293 C CA . PHE A 1 166 ? 20.322 -1.953 -2.789 1.00 63.75 166 PHE A CA 1
ATOM 1294 C C . PHE A 1 166 ? 21.020 -0.609 -2.555 1.00 63.75 166 PHE A C 1
ATOM 1296 O O . PHE A 1 166 ? 22.225 -0.548 -2.331 1.00 63.75 166 PHE A O 1
ATOM 1303 N N . ASN A 1 167 ? 20.248 0.483 -2.566 1.00 68.00 167 ASN A N 1
ATOM 1304 C CA . ASN A 1 167 ? 20.720 1.794 -2.123 1.00 68.00 167 ASN A CA 1
ATOM 1305 C C . ASN A 1 167 ? 20.322 2.027 -0.647 1.00 68.00 167 ASN A C 1
ATOM 1307 O O . ASN A 1 167 ? 19.130 2.223 -0.366 1.00 68.00 167 ASN A O 1
ATOM 1311 N N . PRO A 1 168 ? 21.281 2.073 0.300 1.00 69.31 168 PRO A N 1
ATOM 1312 C CA . PRO A 1 168 ? 20.992 2.239 1.727 1.00 69.31 168 PRO A CA 1
ATOM 1313 C C . PRO A 1 168 ? 20.241 3.535 2.070 1.00 69.31 168 PRO A C 1
ATOM 1315 O O . PRO A 1 168 ? 19.408 3.554 2.976 1.00 69.31 168 PRO A O 1
ATOM 1318 N N . ALA A 1 169 ? 20.477 4.625 1.331 1.00 68.31 169 ALA A N 1
ATOM 1319 C CA . ALA A 1 169 ? 19.826 5.910 1.588 1.00 68.31 169 ALA A CA 1
ATOM 1320 C C . ALA A 1 169 ? 18.324 5.873 1.255 1.00 68.31 169 ALA A C 1
ATOM 1322 O O . ALA A 1 169 ? 17.503 6.435 1.987 1.00 68.31 169 ALA A O 1
ATOM 1323 N N . VAL A 1 170 ? 17.952 5.174 0.176 1.00 66.50 170 VAL A N 1
ATOM 1324 C CA . VAL A 1 170 ? 16.547 4.971 -0.217 1.00 66.50 170 VAL A CA 1
ATOM 1325 C C . VAL A 1 170 ? 15.840 4.047 0.774 1.00 66.50 170 VAL A C 1
ATOM 1327 O O . VAL A 1 170 ? 14.702 4.327 1.164 1.00 66.50 170 VAL A O 1
ATOM 1330 N N . LEU A 1 171 ? 16.525 2.995 1.230 1.00 68.38 171 LEU A N 1
ATOM 1331 C CA . LEU A 1 171 ? 16.018 2.096 2.265 1.00 68.38 171 LEU A CA 1
ATOM 1332 C C . LEU A 1 171 ? 15.730 2.858 3.565 1.00 68.38 171 LEU A C 1
ATOM 1334 O O . LEU A 1 171 ? 14.601 2.818 4.051 1.00 68.38 171 LEU A O 1
ATOM 1338 N N . ARG A 1 172 ? 16.697 3.639 4.066 1.00 70.25 172 ARG A N 1
ATOM 1339 C CA . ARG A 1 172 ? 16.537 4.441 5.290 1.00 70.25 172 ARG A CA 1
ATOM 1340 C C . ARG A 1 172 ? 15.359 5.408 5.195 1.00 70.25 172 ARG A C 1
ATOM 1342 O O . ARG A 1 172 ? 14.537 5.467 6.102 1.00 70.25 172 ARG A O 1
ATOM 1349 N N . LYS A 1 173 ? 15.239 6.152 4.090 1.00 68.19 173 LYS A N 1
ATOM 1350 C CA . LYS A 1 173 ? 14.135 7.109 3.899 1.00 68.19 173 LYS A CA 1
ATOM 1351 C C . LYS A 1 173 ? 12.771 6.413 3.884 1.00 68.19 173 LYS A C 1
ATOM 1353 O O . LYS A 1 173 ? 11.808 6.925 4.445 1.00 68.19 173 LYS A O 1
ATOM 1358 N N . THR A 1 174 ? 12.697 5.238 3.266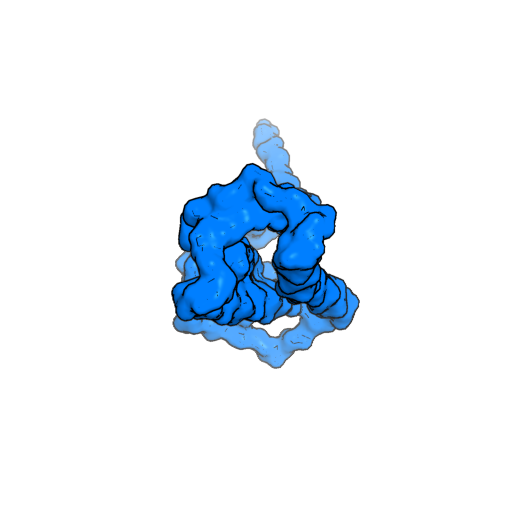 1.00 66.00 174 THR A N 1
ATOM 1359 C CA . THR A 1 174 ? 11.462 4.447 3.210 1.00 66.00 174 THR A CA 1
ATOM 1360 C C . THR A 1 174 ? 11.094 3.878 4.573 1.00 66.00 174 THR A C 1
ATOM 1362 O O . THR A 1 174 ? 9.929 3.928 4.958 1.00 66.00 174 THR A O 1
ATOM 1365 N N . PHE A 1 175 ? 12.084 3.392 5.317 1.00 69.44 175 PHE A N 1
ATOM 1366 C CA . PHE A 1 175 ? 11.903 2.908 6.679 1.00 69.44 175 PHE A CA 1
ATOM 1367 C C . PHE A 1 175 ? 11.390 4.018 7.607 1.00 69.44 175 PHE A C 1
ATOM 1369 O O . PHE A 1 175 ? 10.406 3.828 8.313 1.00 69.44 175 PHE A 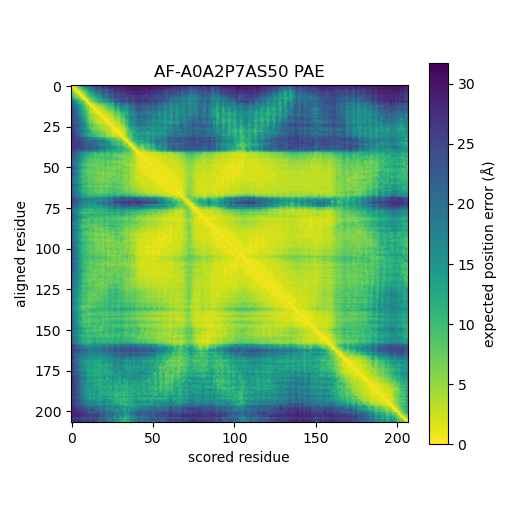O 1
ATOM 1376 N N . LEU A 1 176 ? 11.966 5.222 7.519 1.00 68.94 176 LEU A N 1
ATOM 1377 C CA . LEU A 1 176 ? 11.482 6.388 8.265 1.00 68.94 176 LEU A CA 1
ATOM 1378 C C . LEU A 1 176 ? 10.050 6.783 7.869 1.00 68.94 176 LEU A C 1
ATOM 1380 O O . LEU A 1 176 ? 9.243 7.091 8.737 1.00 68.94 176 LEU A O 1
ATOM 1384 N N . HIS A 1 177 ? 9.695 6.729 6.580 1.00 65.31 177 HIS A N 1
ATOM 1385 C CA . HIS A 1 177 ? 8.310 6.955 6.146 1.00 65.31 177 HIS A CA 1
ATOM 1386 C C . HIS A 1 177 ? 7.330 5.936 6.739 1.00 65.31 177 HIS A C 1
ATOM 1388 O O . HIS A 1 177 ? 6.211 6.305 7.078 1.00 65.31 177 HIS A O 1
ATOM 1394 N N . ALA A 1 178 ? 7.735 4.672 6.866 1.00 64.00 178 ALA A N 1
ATOM 1395 C CA . ALA A 1 178 ? 6.927 3.645 7.513 1.00 64.00 178 ALA A CA 1
ATOM 1396 C C . ALA A 1 178 ? 6.772 3.884 9.023 1.00 64.00 178 ALA A C 1
ATOM 1398 O O . ALA A 1 178 ? 5.689 3.675 9.563 1.00 64.00 178 ALA A O 1
ATOM 1399 N N . LEU A 1 179 ? 7.815 4.387 9.688 1.00 69.44 179 LEU A N 1
ATOM 1400 C CA . LEU A 1 179 ? 7.765 4.738 11.107 1.00 69.44 179 LEU A CA 1
ATOM 1401 C C . LEU A 1 179 ? 6.723 5.834 11.399 1.00 69.44 179 LEU A C 1
ATOM 1403 O O . LEU A 1 179 ? 6.022 5.755 12.402 1.00 69.44 179 LEU A O 1
ATOM 1407 N N . TYR A 1 180 ? 6.536 6.801 10.491 1.00 66.44 180 TYR A N 1
ATOM 1408 C CA . TYR A 1 180 ? 5.456 7.792 10.617 1.00 66.44 180 TYR A CA 1
ATOM 1409 C C . TYR A 1 180 ? 4.052 7.169 10.606 1.00 66.44 180 TYR A C 1
ATOM 1411 O O . TYR A 1 180 ? 3.168 7.676 11.288 1.00 66.44 180 TYR A O 1
ATOM 1419 N N . PHE A 1 181 ? 3.831 6.067 9.877 1.00 61.53 181 PHE A N 1
ATOM 1420 C CA . PHE A 1 181 ? 2.547 5.355 9.927 1.00 61.53 181 PHE A CA 1
ATOM 1421 C C . PHE A 1 181 ? 2.332 4.656 11.271 1.00 61.53 181 PHE A C 1
ATOM 1423 O O . PHE A 1 181 ? 1.208 4.620 11.761 1.00 61.53 181 PHE A O 1
ATOM 1430 N N . LEU A 1 182 ? 3.400 4.148 11.891 1.00 66.81 182 LEU A N 1
ATOM 1431 C CA . LEU A 1 182 ? 3.331 3.562 13.231 1.00 66.81 182 LEU A CA 1
ATOM 1432 C C . LEU A 1 182 ? 2.991 4.604 14.302 1.00 66.81 182 LEU A C 1
ATOM 1434 O O . LEU A 1 182 ? 2.282 4.268 15.242 1.00 66.81 182 LEU A O 1
ATOM 1438 N N . LEU A 1 183 ? 3.411 5.865 14.133 1.00 68.62 183 LEU A N 1
ATOM 1439 C CA . LEU A 1 183 ? 3.078 6.956 15.062 1.00 68.62 183 LEU A CA 1
ATOM 1440 C C . LEU A 1 183 ? 1.574 7.265 15.142 1.00 68.62 183 LEU A C 1
ATOM 1442 O O . LEU A 1 183 ? 1.140 7.857 16.127 1.00 68.62 183 LEU A O 1
ATOM 1446 N N . VAL A 1 184 ? 0.766 6.838 14.164 1.00 66.12 184 VAL A N 1
ATOM 1447 C CA . VAL A 1 184 ? -0.699 6.996 14.215 1.00 66.12 184 VAL A CA 1
ATOM 1448 C C . VAL A 1 184 ? -1.295 6.270 15.423 1.00 66.12 184 VAL A C 1
ATOM 1450 O O . VAL A 1 184 ? -2.228 6.784 16.029 1.00 66.12 184 VAL A O 1
ATOM 1453 N N . ILE A 1 185 ? -0.737 5.119 15.811 1.00 67.81 185 ILE A N 1
ATOM 1454 C CA . ILE A 1 185 ? -1.239 4.306 1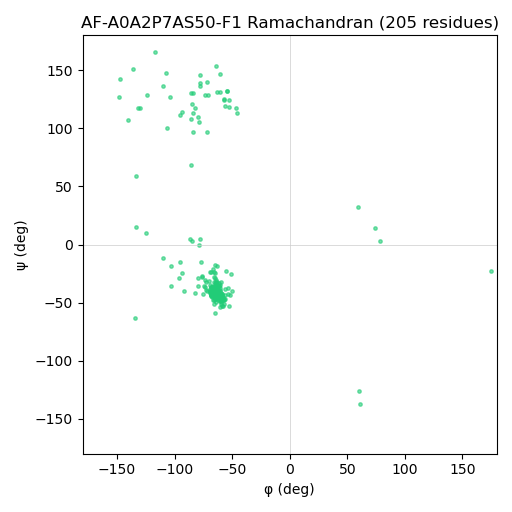6.927 1.00 67.81 185 ILE A CA 1
ATOM 1455 C C . ILE A 1 185 ? -1.100 5.042 18.275 1.00 67.81 185 ILE A C 1
ATOM 1457 O O . ILE A 1 185 ? -2.132 5.316 18.888 1.00 67.81 185 ILE A O 1
ATOM 1461 N N . PRO A 1 186 ? 0.105 5.450 18.730 1.00 74.19 186 PRO A N 1
ATOM 1462 C CA . PRO A 1 186 ? 0.240 6.167 19.996 1.00 74.19 186 PRO A CA 1
ATOM 1463 C C . PRO A 1 186 ? -0.461 7.530 19.969 1.00 74.19 186 PRO A C 1
ATOM 1465 O O . PRO A 1 186 ? -1.027 7.942 20.975 1.00 74.19 186 PRO A O 1
ATOM 1468 N N . LEU A 1 187 ? -0.500 8.225 18.824 1.00 69.88 187 LEU A N 1
ATOM 1469 C CA . LEU A 1 187 ? -1.274 9.467 18.698 1.00 69.88 187 LEU A CA 1
ATOM 1470 C C . LEU A 1 187 ? -2.773 9.235 18.923 1.00 69.88 187 LEU A C 1
ATOM 1472 O O . LEU A 1 187 ? -3.447 10.083 19.510 1.00 69.88 187 LEU A O 1
ATOM 1476 N N . MET A 1 188 ? -3.296 8.090 18.478 1.00 67.19 188 MET A N 1
ATOM 1477 C CA . MET A 1 188 ? -4.697 7.746 18.678 1.00 67.19 188 MET A CA 1
ATOM 1478 C C . MET A 1 188 ? -5.021 7.384 20.121 1.00 67.19 188 MET A C 1
ATOM 1480 O O . MET A 1 188 ? -6.048 7.835 20.631 1.00 67.19 188 MET A O 1
ATOM 1484 N N . GLU A 1 189 ? -4.138 6.650 20.792 1.00 71.50 189 GLU A N 1
ATOM 1485 C CA . GLU A 1 189 ? -4.265 6.363 22.224 1.00 71.50 189 GLU A CA 1
ATOM 1486 C C . GLU A 1 189 ? -4.205 7.646 23.061 1.00 71.50 189 GLU A C 1
ATOM 1488 O O . GLU A 1 189 ? -5.061 7.857 23.918 1.00 71.50 189 GLU A O 1
ATOM 1493 N N . ILE A 1 190 ? -3.277 8.561 22.752 1.00 75.56 190 ILE A N 1
ATOM 1494 C CA . ILE A 1 190 ? -3.192 9.873 23.412 1.00 75.56 190 ILE A CA 1
ATOM 1495 C C . ILE A 1 190 ? -4.486 10.665 23.202 1.00 75.56 190 ILE A C 1
ATOM 1497 O O . ILE A 1 190 ? -5.025 11.221 24.158 1.00 75.56 190 ILE A O 1
ATOM 1501 N N . LYS A 1 191 ? -5.031 10.701 21.977 1.00 68.56 191 LYS A N 1
ATOM 1502 C CA . LYS A 1 191 ? -6.321 11.358 21.721 1.00 68.56 191 LYS A CA 1
ATOM 1503 C C . LYS A 1 191 ? -7.427 10.742 22.582 1.00 68.56 191 LYS A C 1
ATOM 1505 O O . LYS A 1 191 ? -8.186 11.483 23.202 1.00 68.56 191 LYS A O 1
ATOM 1510 N N . GLN A 1 192 ? -7.534 9.413 22.622 1.00 67.69 192 GLN A N 1
ATOM 1511 C CA . GLN A 1 192 ? -8.550 8.736 23.434 1.00 67.69 192 GLN A CA 1
ATOM 1512 C C . GLN A 1 192 ? -8.393 9.060 24.920 1.00 67.69 192 GLN A C 1
ATOM 1514 O O . GLN A 1 192 ? -9.387 9.382 25.566 1.00 67.69 192 GLN A O 1
ATOM 1519 N N . PHE A 1 193 ? -7.165 9.061 25.435 1.00 70.81 193 PHE A N 1
ATOM 1520 C CA . PHE A 1 193 ? -6.868 9.442 26.812 1.00 70.81 193 PHE A CA 1
ATOM 1521 C C . PHE A 1 193 ? -7.294 10.887 27.122 1.00 70.81 193 PHE A C 1
ATOM 1523 O O . PHE A 1 193 ? -7.928 11.141 28.145 1.00 70.81 193 PHE A O 1
ATOM 1530 N N . LEU A 1 194 ? -7.012 11.834 26.221 1.00 71.81 194 LEU A N 1
ATOM 1531 C CA . LEU A 1 194 ? -7.396 13.244 26.375 1.00 71.81 194 LEU A CA 1
ATOM 1532 C C . LEU A 1 194 ? -8.916 13.457 26.321 1.00 71.81 194 LEU A C 1
ATOM 1534 O O . LEU A 1 194 ? -9.445 14.279 27.069 1.00 71.81 194 LEU A O 1
ATOM 1538 N N . VAL A 1 195 ? -9.619 12.712 25.463 1.00 67.56 195 VAL A N 1
ATOM 1539 C CA . VAL A 1 195 ? -11.089 12.734 25.385 1.00 67.56 195 VAL A CA 1
ATOM 1540 C C . VAL A 1 195 ? -11.707 12.127 26.647 1.00 67.56 195 VAL A C 1
ATOM 1542 O O . VAL A 1 195 ? -12.612 12.725 27.220 1.00 67.56 195 VAL A O 1
ATOM 1545 N N . GLN A 1 196 ? -11.196 10.988 27.131 1.00 67.38 196 GLN A N 1
ATOM 1546 C CA . GLN A 1 196 ? -11.656 10.367 28.383 1.00 67.38 196 GLN A CA 1
ATOM 1547 C C . GLN A 1 196 ? -11.396 11.253 29.607 1.00 67.38 196 GLN A C 1
ATOM 1549 O O . GLN A 1 196 ? -12.194 11.266 30.538 1.00 67.38 196 GLN A O 1
ATOM 1554 N N . SER A 1 197 ? -10.310 12.028 29.579 1.00 72.44 197 SER A N 1
ATOM 1555 C CA . SER A 1 197 ? -9.941 12.982 30.631 1.00 72.44 197 SER A CA 1
ATOM 1556 C C . SER A 1 197 ? -10.728 14.302 30.563 1.00 72.44 197 SER A C 1
ATOM 1558 O O . SER A 1 197 ? -10.496 15.190 31.379 1.00 72.44 197 SER A O 1
ATOM 1560 N N . GLY A 1 198 ? -11.637 14.466 29.592 1.00 68.75 198 GLY A N 1
ATOM 1561 C CA . GLY A 1 198 ? -12.506 15.641 29.460 1.00 68.75 198 GLY A CA 1
ATOM 1562 C C . GLY A 1 198 ? -11.822 16.918 28.954 1.00 68.75 198 GLY A C 1
ATOM 1563 O O . GLY A 1 198 ? -12.408 17.993 29.043 1.00 68.75 198 GLY A O 1
ATOM 1564 N N . ILE A 1 199 ? -10.602 16.826 28.411 1.00 68.00 199 ILE A N 1
ATOM 1565 C CA . ILE A 1 199 ? -9.820 17.988 27.942 1.00 68.00 199 ILE A CA 1
ATOM 1566 C C . ILE A 1 199 ? -10.287 18.460 26.552 1.00 68.00 199 ILE A C 1
ATOM 1568 O O . ILE A 1 199 ? -10.179 19.642 26.227 1.00 68.00 199 ILE A O 1
ATOM 1572 N N . ILE A 1 200 ? -10.815 17.552 25.722 1.00 61.44 200 ILE A N 1
ATOM 1573 C CA . ILE A 1 200 ? -11.270 17.839 24.352 1.00 61.44 200 ILE A CA 1
ATOM 1574 C C . ILE A 1 200 ? -12.744 17.419 24.206 1.00 61.44 200 ILE A C 1
ATOM 1576 O O . ILE A 1 200 ? -13.058 16.267 24.516 1.00 61.44 200 ILE A O 1
ATOM 1580 N N . PRO A 1 201 ? -13.650 18.284 23.702 1.00 57.12 201 PRO A N 1
ATOM 1581 C CA . PRO A 1 201 ? -15.048 17.910 23.494 1.00 57.12 201 PRO A CA 1
ATOM 1582 C C . PRO A 1 201 ? -15.208 16.944 22.304 1.00 57.12 201 PRO A C 1
ATOM 1584 O O . PRO A 1 201 ? -14.575 17.110 21.259 1.00 57.12 201 PRO A O 1
ATOM 1587 N N . SER A 1 202 ? -16.073 15.934 22.439 1.00 54.66 202 SER A N 1
ATOM 1588 C CA . SER A 1 202 ? -16.399 14.968 21.379 1.00 54.66 202 SER A CA 1
ATOM 1589 C C . SER A 1 202 ? -17.489 15.510 20.446 1.00 54.66 202 SER A C 1
ATOM 1591 O O . SER A 1 202 ? -18.629 15.654 20.879 1.00 54.66 202 SER A O 1
ATOM 1593 N N . PHE A 1 203 ? -17.175 15.782 19.174 1.00 53.12 203 PHE A N 1
ATOM 1594 C CA . PHE A 1 203 ? -18.130 16.426 18.254 1.00 53.12 203 PHE A CA 1
ATOM 1595 C C . PHE A 1 203 ? -18.821 15.499 17.223 1.00 53.12 203 PHE A C 1
ATOM 1597 O O . PHE A 1 203 ? -19.873 15.895 16.733 1.00 53.12 203 PHE A O 1
ATOM 1604 N N . PHE A 1 204 ? -18.329 14.286 16.899 1.00 48.69 204 PHE A N 1
ATOM 1605 C CA . PHE A 1 204 ? -18.984 13.402 15.903 1.00 48.69 204 PHE A CA 1
ATOM 1606 C C . PHE A 1 204 ? -18.818 11.898 16.162 1.00 48.69 204 PHE A C 1
ATOM 1608 O O . PHE A 1 204 ? -17.690 11.422 16.210 1.00 48.69 204 PHE A O 1
ATOM 1615 N N . HIS A 1 205 ? -19.926 11.145 16.199 1.00 50.59 205 HIS A N 1
ATOM 1616 C CA . HIS A 1 205 ? -19.938 9.674 16.216 1.00 50.59 205 HIS A CA 1
ATOM 1617 C C . HIS A 1 205 ? -19.857 9.100 14.791 1.00 50.59 205 HIS A C 1
ATOM 1619 O O . HIS A 1 205 ? -20.720 9.376 13.958 1.00 50.59 205 HIS A O 1
ATOM 1625 N N . LEU A 1 206 ? -18.830 8.299 14.506 1.00 50.91 206 LEU A N 1
ATOM 1626 C CA . LEU A 1 206 ? -18.644 7.580 13.247 1.00 50.91 206 LEU A CA 1
ATOM 1627 C C . LEU A 1 206 ? -19.230 6.172 13.346 1.00 50.91 206 LEU A C 1
ATOM 1629 O O . LEU A 1 206 ? -18.722 5.357 14.114 1.00 50.91 206 LEU A O 1
ATOM 1633 N N . LEU A 1 207 ? -20.289 5.933 12.564 1.00 43.97 207 LEU A N 1
ATOM 1634 C CA . LEU A 1 207 ? -20.961 4.642 12.353 1.00 43.97 207 LEU A CA 1
ATOM 1635 C C . LEU A 1 207 ? -20.036 3.556 11.763 1.00 43.97 207 LEU A C 1
ATOM 1637 O O . LEU A 1 207 ? -19.166 3.859 10.903 1.00 43.97 207 LEU A O 1
#

Mean predicted aligned error: 10.96 Å

Solvent-accessible surface area (backbone atoms only — not comparable to full-atom values): 11135 Å² total; per-residue (Å²): 133,87,78,75,76,76,72,70,76,74,52,70,62,54,65,52,45,54,56,48,46,56,56,55,60,42,50,62,50,62,72,49,53,36,56,62,57,59,82,87,36,71,66,42,52,51,30,32,53,52,13,51,53,34,36,50,49,16,44,53,42,32,50,52,34,40,52,69,43,39,79,43,75,92,77,60,88,74,59,43,44,52,33,18,14,5,64,33,37,46,50,44,20,49,18,43,29,36,22,13,51,16,19,55,55,52,15,70,61,48,12,49,52,38,20,49,53,43,42,50,55,45,52,56,49,50,55,56,45,46,56,42,44,35,75,72,53,37,67,69,42,52,62,47,57,74,72,26,40,67,50,69,68,40,75,88,50,58,34,81,64,96,74,88,76,68,39,67,68,56,51,52,55,51,52,53,57,44,50,58,61,58,48,51,55,61,52,48,51,52,50,50,53,39,42,76,70,66,78,46,88,88,84,38,77,41,104

pLDDT: mean 74.27, std 14.64, range [36.53, 93.5]

Nearest PDB structures (foldseek):
  5v7p-assembly1_A  TM=6.258E-01  e=1.469E-03  Tribolium castaneum
  5vg9-assembly1_A  TM=6.192E-01  e=3.519E-03  Tribolium castaneum
  1xg0-assembly1_D  TM=2.100E-01  e=4.638E+00  Rhodomonas sp. CS24
  7tja-assembly4_P  TM=1.939E-01  e=5.111E+00  Proteomonas sulcata

Organism: NCBI:txid1149773

InterPro domains:
  IPR007318 Phospholipid methyltransferase [PF04191] (44-138)